Protein AF-A0AAU7VUY9-F1 (afdb_monomer)

Mean predicted aligned error: 5.84 Å

Sequence (183 aa):
MVTSSVAPDDPAAGRGISRRTQSDIYRAGISGTKPAVPVASAALESAARKALSAEAFAYIAGGAGAERTMAANRAAFGRWQVWPRPLRDVSERDLGVDFLGKRRPTPLLLAPLGVMEMAHGDADLAVARAAASVGVPYTLSNQASFPMEQVADAAPQGSRLFQLYWSASDDLNRSLLARAEAS

Nearest PDB structures (foldseek):
  7m2o-assembly1_A  TM=9.738E-01  e=3.368E-10  Homo sapiens
  7r4p-assembly1_A  TM=9.769E-01  e=5.261E-10  Homo sapiens
  5qie-assembly1_A  TM=9.777E-01  e=7.235E-10  Homo sapiens
  6w44-assembly1_A  TM=9.756E-01  e=7.711E-10  Homo sapiens
  3sgz-assembly1_A  TM=9.696E-01  e=4.894E-09  Rattus norvegicus

Radius of gyration: 19.57 Å; Cα contacts (8 Å, |Δi|>4): 174; chains: 1; bounding box: 47×40×54 Å

Organism: NCBI:txid3160749

Secondary structure (DSSP, 8-state):
-------TT-TTGGGHHHHHHHHHHHHHHHTTPPPSS-SSHHHHHHHHHHHS-HHHHHHHH--STT-HHHHHHHHHHTT------TT---SS----EEETTEEESSS--BPP-S-GGGT-TTHHHHHHHHHHHHTPPBEEETT-SS-HHHHHHH-TTS--EEEPPPPS-HHHHHHHHHHHHH-

InterPro domains:
  IPR000262 FMN-dependent dehydrogenase [PF01070] (48-182)
  IPR013785 Aldolase-type TIM barrel [G3DSA:3.20.20.70] (39-183)
  IPR037396 FMN hydroxy acid dehydrogenase domain [PS51349] (33-183)

Foldseek 3Di:
DPPDPDDPDDPCPQAADVSVVVVVQVVCVVVVDHDPADPDPVVNLVVLCVVADPVLNCVVVPDPDPCVVVVVVVVVCVVDDDDDDPPDDVSHDQQWDQDPNDIARHPAAADEDAPQCRRPVCGLLVVQLVCLVRRHAYEHEPRHPDDLVVSCVSRVSHDLHYDDDDDPDPVVVVVNVVSSVVD

Solvent-accessible surface area (backbone atoms only — not comparable to full-atom values): 11064 Å² total; per-residue (Å²): 133,86,75,80,86,70,62,97,78,51,86,41,68,82,40,37,70,70,49,35,54,50,51,52,52,53,58,39,40,74,76,70,45,73,75,92,63,59,89,47,69,71,55,34,52,54,50,45,58,72,74,37,53,72,65,39,36,47,66,72,74,53,64,73,84,88,32,57,66,63,53,47,60,60,56,55,56,74,78,57,79,88,80,84,68,83,97,60,93,64,86,64,64,84,54,55,37,80,54,94,93,39,85,29,70,43,86,58,67,46,75,58,58,51,58,36,48,56,81,36,86,60,28,54,39,51,52,32,35,54,26,36,78,70,52,36,41,37,30,43,28,70,50,41,69,55,59,66,59,58,36,33,67,57,18,77,85,32,57,72,44,70,44,81,70,88,58,96,44,64,68,58,46,50,51,52,50,55,49,51,71,74,73

pLDDT: mean 90.81, std 14.61, range [26.81, 98.44]

Structure (mmCIF, N/CA/C/O backbone):
data_AF-A0AAU7VUY9-F1
#
_entry.id   AF-A0AAU7VUY9-F1
#
loop_
_atom_site.group_PDB
_atom_site.id
_atom_site.type_symbol
_atom_site.label_atom_id
_atom_site.label_alt_id
_atom_site.label_comp_id
_atom_site.label_asym_id
_atom_site.label_entity_id
_atom_site.label_seq_id
_atom_site.pdbx_PDB_ins_code
_atom_site.Cartn_x
_atom_site.Cartn_y
_atom_site.Cartn_z
_atom_site.occupancy
_atom_site.B_iso_or_equiv
_atom_site.auth_seq_id
_atom_site.auth_comp_id
_atom_site.auth_asym_id
_atom_site.auth_atom_id
_atom_site.pdbx_PDB_model_num
ATOM 1 N N . MET A 1 1 ? 10.526 8.843 15.546 1.00 30.08 1 MET A N 1
ATOM 2 C CA . MET A 1 1 ? 10.113 7.713 16.407 1.00 30.08 1 MET A CA 1
ATOM 3 C C . MET A 1 1 ? 8.785 8.074 17.050 1.00 30.08 1 MET A C 1
ATOM 5 O O . MET A 1 1 ? 8.783 8.863 17.982 1.00 30.08 1 MET A O 1
ATOM 9 N N . VAL A 1 2 ? 7.660 7.577 16.530 1.00 26.81 2 VAL A N 1
ATOM 10 C CA . VAL A 1 2 ? 6.396 7.639 17.277 1.00 26.81 2 VAL A CA 1
ATOM 11 C C . VAL A 1 2 ? 6.453 6.480 18.259 1.00 26.81 2 VAL A C 1
ATOM 13 O O . VAL A 1 2 ? 6.327 5.322 17.870 1.00 26.81 2 VAL A O 1
ATOM 16 N N . THR A 1 3 ? 6.777 6.780 19.511 1.00 29.53 3 THR A N 1
ATOM 17 C CA . THR A 1 3 ? 6.690 5.812 20.597 1.00 29.53 3 THR A CA 1
ATOM 18 C C . THR A 1 3 ? 5.227 5.421 20.758 1.00 29.53 3 THR A C 1
ATOM 20 O O . THR A 1 3 ? 4.355 6.259 20.974 1.00 29.53 3 THR A O 1
ATOM 23 N N . SER A 1 4 ? 4.957 4.130 20.592 1.00 38.69 4 SER A N 1
ATOM 24 C CA . SER A 1 4 ? 3.678 3.519 20.933 1.00 38.69 4 SER A CA 1
ATOM 25 C C . SER A 1 4 ? 3.366 3.834 22.399 1.00 38.69 4 SER A C 1
ATOM 27 O O . SER A 1 4 ? 4.089 3.390 23.289 1.00 38.69 4 SER A O 1
ATOM 29 N N . SER A 1 5 ? 2.329 4.631 22.666 1.00 40.22 5 SER A N 1
ATOM 30 C CA . SER A 1 5 ? 1.901 5.012 24.020 1.00 40.22 5 SER A CA 1
ATOM 31 C C . SER A 1 5 ? 1.086 3.903 24.695 1.00 40.22 5 SER A C 1
ATOM 33 O O . SER A 1 5 ? 0.058 4.169 25.320 1.00 40.22 5 SER A O 1
ATOM 35 N N . VAL A 1 6 ? 1.477 2.643 24.507 1.00 45.50 6 VAL A N 1
ATOM 36 C CA . VAL A 1 6 ? 0.716 1.509 25.028 1.00 45.50 6 VAL A CA 1
ATOM 37 C C . VAL A 1 6 ? 1.023 1.362 26.511 1.00 45.50 6 VAL A C 1
ATOM 39 O O . VAL A 1 6 ? 2.146 1.050 26.904 1.00 45.50 6 VAL A O 1
ATOM 42 N N . ALA A 1 7 ? -0.002 1.588 27.333 1.00 42.88 7 ALA A N 1
ATOM 43 C CA . ALA A 1 7 ? -0.015 1.090 28.696 1.00 42.88 7 ALA A CA 1
ATOM 44 C C . ALA A 1 7 ? 0.130 -0.445 28.638 1.00 42.88 7 ALA A C 1
ATOM 46 O O . ALA A 1 7 ? -0.576 -1.069 27.842 1.00 42.88 7 ALA A O 1
ATOM 47 N N . PRO A 1 8 ? 1.018 -1.053 29.442 1.00 44.00 8 PRO A N 1
ATOM 48 C CA . PRO A 1 8 ? 1.358 -2.478 29.361 1.00 44.00 8 PRO A CA 1
ATOM 49 C C . PRO A 1 8 ? 0.161 -3.444 29.493 1.00 44.00 8 PRO A C 1
ATOM 51 O O . PRO A 1 8 ? 0.281 -4.591 29.078 1.00 44.00 8 PRO A O 1
ATOM 54 N N . ASP A 1 9 ? -1.003 -2.960 29.949 1.00 50.59 9 ASP A N 1
ATOM 55 C CA . ASP A 1 9 ? -2.215 -3.743 30.214 1.00 50.59 9 ASP A CA 1
ATOM 56 C C . ASP A 1 9 ? -3.461 -3.259 29.435 1.00 50.59 9 ASP A C 1
ATOM 58 O O . ASP A 1 9 ? -4.548 -3.149 30.004 1.00 50.59 9 ASP A O 1
ATOM 62 N N . ASP A 1 10 ? -3.363 -2.924 28.140 1.00 52.03 10 ASP A N 1
ATOM 63 C CA . ASP A 1 10 ? -4.573 -2.605 27.360 1.00 52.03 10 ASP A CA 1
ATOM 64 C C . ASP A 1 10 ? -5.435 -3.869 27.126 1.00 52.03 10 ASP A C 1
ATOM 66 O O . ASP A 1 10 ? -5.032 -4.741 26.353 1.00 52.03 10 ASP A O 1
ATOM 70 N N . PRO A 1 11 ? -6.664 -3.979 27.675 1.00 55.00 11 PRO A N 1
ATOM 71 C CA . PRO A 1 11 ? -7.550 -5.120 27.419 1.00 55.00 11 PRO A CA 1
ATOM 72 C C . PRO A 1 11 ? -7.983 -5.244 25.946 1.00 55.00 11 PRO A C 1
ATOM 74 O O . PRO A 1 11 ? -8.527 -6.275 25.538 1.00 55.00 11 PRO A O 1
ATOM 77 N N . ALA A 1 12 ? -7.753 -4.219 25.114 1.00 51.97 12 ALA A N 1
ATOM 78 C CA . ALA A 1 12 ? -7.918 -4.319 23.665 1.00 51.97 12 ALA A CA 1
ATOM 79 C C . ALA A 1 12 ? -6.749 -5.041 22.971 1.00 51.97 12 ALA A C 1
ATOM 81 O O . ALA A 1 12 ? -6.891 -5.404 21.798 1.00 51.97 12 ALA A O 1
ATOM 82 N N . ALA A 1 13 ? -5.632 -5.292 23.666 1.00 49.38 13 ALA A N 1
ATOM 83 C CA . ALA A 1 13 ? -4.425 -5.861 23.083 1.00 49.38 13 ALA A CA 1
ATOM 84 C C . ALA A 1 13 ? -4.670 -7.226 22.427 1.00 49.38 13 ALA A C 1
ATOM 86 O O . ALA A 1 13 ? -4.218 -7.453 21.305 1.00 49.38 13 ALA A O 1
ATOM 87 N N . GLY A 1 14 ? -5.483 -8.080 23.054 1.00 55.06 14 GLY A N 1
ATOM 88 C CA . GLY A 1 14 ? -5.874 -9.389 22.516 1.00 55.06 14 GLY A CA 1
ATOM 89 C C . GLY A 1 14 ? -6.936 -9.352 21.405 1.00 55.06 14 GLY A C 1
ATOM 90 O O . GLY A 1 14 ? -7.168 -10.358 20.749 1.00 55.06 14 GLY A O 1
ATOM 91 N N . ARG A 1 15 ? -7.577 -8.204 21.131 1.00 64.06 15 ARG A N 1
ATOM 92 C CA . ARG A 1 15 ? -8.774 -8.112 20.257 1.00 64.06 15 ARG A CA 1
ATOM 93 C C . ARG A 1 15 ? -8.474 -7.754 18.794 1.00 64.06 15 ARG A C 1
ATOM 95 O O . ARG A 1 15 ? -9.356 -7.269 18.071 1.00 64.06 15 ARG A O 1
ATOM 102 N N . GLY A 1 16 ? -7.230 -7.968 18.370 1.00 69.75 16 GLY A N 1
ATOM 103 C CA . GLY A 1 16 ? -6.739 -7.684 17.020 1.00 69.75 16 GLY A CA 1
ATOM 104 C C . GLY A 1 16 ? -6.451 -6.200 16.748 1.00 69.75 16 GLY A C 1
ATOM 105 O O . GLY A 1 16 ? -6.895 -5.304 17.470 1.00 69.75 16 GLY A O 1
ATOM 106 N N . ILE A 1 17 ? -5.700 -5.940 15.672 1.00 76.56 17 ILE A N 1
ATOM 107 C CA . ILE A 1 17 ? -5.173 -4.605 15.335 1.00 76.56 17 ILE A CA 1
ATOM 108 C C . ILE A 1 17 ? -6.269 -3.538 15.223 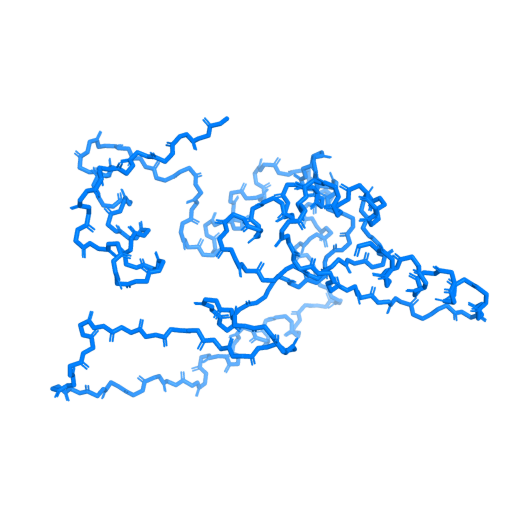1.00 76.56 17 ILE A C 1
ATOM 110 O O . ILE A 1 17 ? -6.122 -2.457 15.780 1.00 76.56 17 ILE A O 1
ATOM 114 N N . SER A 1 18 ? -7.415 -3.862 14.618 1.00 80.88 18 SER A N 1
ATOM 115 C CA . SER A 1 18 ? -8.499 -2.899 14.394 1.00 80.88 18 SER A CA 1
ATOM 116 C C . SER A 1 18 ? -9.088 -2.343 15.691 1.00 80.88 18 SER A C 1
ATOM 118 O O . SER A 1 18 ? -9.359 -1.146 15.779 1.00 80.88 18 SER A O 1
ATOM 120 N N . ARG A 1 19 ? -9.291 -3.192 16.712 1.00 83.06 19 ARG A N 1
ATOM 121 C CA . ARG A 1 19 ? -9.888 -2.740 17.976 1.00 83.06 19 ARG A CA 1
ATOM 122 C C . ARG A 1 19 ? -8.891 -1.936 18.803 1.00 83.06 19 ARG A C 1
ATOM 124 O O . ARG A 1 19 ? -9.309 -0.948 19.396 1.00 83.06 19 ARG A O 1
ATOM 131 N N . ARG A 1 20 ? -7.609 -2.320 18.797 1.00 82.94 20 ARG A N 1
ATOM 132 C CA . ARG A 1 20 ? -6.528 -1.525 19.403 1.00 82.94 20 ARG A CA 1
ATOM 133 C C . ARG A 1 20 ? -6.466 -0.128 18.789 1.00 82.94 20 ARG A C 1
ATOM 135 O O . ARG A 1 20 ? -6.694 0.845 19.493 1.00 82.94 20 ARG A O 1
ATOM 142 N N . THR A 1 21 ? -6.316 -0.037 17.464 1.00 86.75 21 THR A N 1
ATOM 143 C CA . THR A 1 21 ? -6.229 1.249 16.752 1.00 86.75 21 THR A CA 1
ATOM 144 C C . THR A 1 21 ? -7.444 2.139 17.012 1.00 86.75 21 THR A C 1
ATOM 146 O O . THR A 1 21 ? -7.298 3.339 17.227 1.00 86.75 21 THR A O 1
ATOM 149 N N . GLN A 1 22 ? -8.651 1.567 17.034 1.00 88.94 22 GLN A N 1
ATOM 150 C CA . GLN A 1 22 ? -9.858 2.322 17.369 1.00 88.94 22 GLN A CA 1
ATOM 151 C C . GLN A 1 22 ? -9.829 2.857 18.811 1.00 88.94 22 GLN A C 1
ATOM 153 O O . GLN A 1 22 ? -10.163 4.0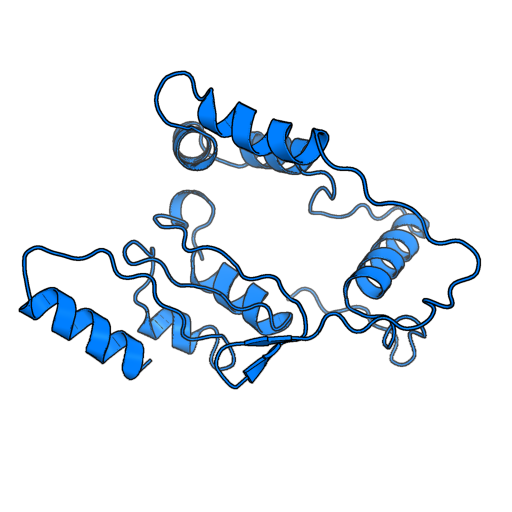22 19.030 1.00 88.94 22 GLN A O 1
ATOM 158 N N . SER A 1 23 ? -9.443 2.026 19.786 1.00 89.50 23 SER A N 1
ATOM 159 C CA . SER A 1 23 ? -9.305 2.448 21.184 1.00 89.50 23 SER A CA 1
ATOM 160 C C . SER A 1 23 ? -8.280 3.572 21.334 1.00 89.50 23 SER A C 1
ATOM 162 O O . SER A 1 23 ? -8.561 4.546 22.030 1.00 89.50 23 SER A O 1
ATOM 164 N N . ASP A 1 24 ? -7.139 3.477 20.651 1.00 88.31 24 ASP A N 1
ATOM 165 C CA . ASP A 1 24 ? -6.078 4.491 20.692 1.00 88.31 24 ASP A CA 1
ATOM 166 C C . ASP A 1 24 ? -6.564 5.836 20.143 1.00 88.31 24 ASP A C 1
ATOM 168 O O . ASP A 1 24 ? -6.396 6.871 20.789 1.00 88.31 24 ASP A O 1
ATOM 172 N N . ILE A 1 25 ? -7.256 5.816 18.996 1.00 90.81 25 ILE A N 1
ATOM 173 C CA . ILE A 1 25 ? -7.856 7.015 18.394 1.00 90.81 25 ILE A CA 1
ATOM 174 C C . ILE A 1 25 ? -8.864 7.663 19.350 1.00 90.81 25 ILE A C 1
ATOM 176 O O . ILE A 1 25 ? -8.833 8.880 19.535 1.00 90.81 25 ILE A O 1
ATOM 180 N N . TYR A 1 26 ? -9.752 6.882 19.973 1.00 91.12 26 TYR A N 1
ATOM 181 C CA . TYR A 1 26 ? -10.754 7.443 20.883 1.00 91.12 26 TYR A CA 1
ATOM 182 C C . TYR A 1 26 ? -10.144 7.989 22.171 1.00 91.12 26 TYR A C 1
ATOM 184 O O . TYR A 1 26 ? -10.528 9.078 22.593 1.00 91.12 26 TYR A O 1
ATOM 192 N N . ARG A 1 27 ? -9.179 7.283 22.773 1.00 91.94 27 ARG A N 1
ATOM 193 C CA . ARG A 1 27 ? -8.479 7.760 23.977 1.00 91.94 27 ARG A CA 1
ATOM 194 C C . ARG A 1 27 ? -7.756 9.079 23.707 1.00 91.94 27 ARG A C 1
ATOM 196 O O . ARG A 1 27 ? -7.930 10.022 24.471 1.00 91.94 27 ARG A O 1
ATOM 203 N N . ALA A 1 28 ? -7.027 9.173 22.595 1.00 90.69 28 ALA A N 1
ATOM 204 C CA . ALA A 1 28 ? -6.372 10.413 22.177 1.00 90.69 28 ALA A CA 1
ATOM 205 C C . ALA A 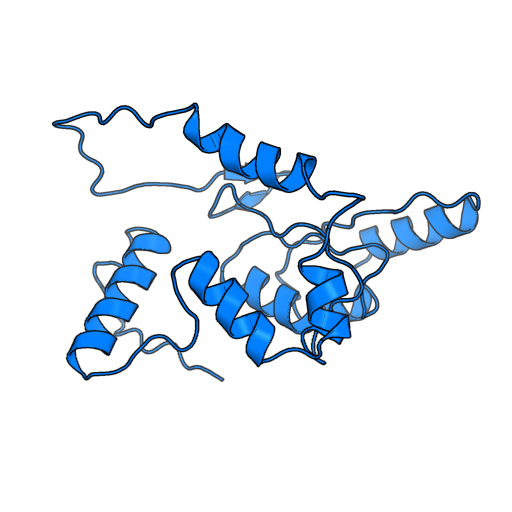1 28 ? -7.388 11.536 21.877 1.00 90.69 28 ALA A C 1
ATOM 207 O O . ALA A 1 28 ? -7.156 12.706 22.181 1.00 90.69 28 ALA A O 1
ATOM 208 N N . GLY A 1 29 ? -8.556 11.183 21.337 1.00 92.31 29 GLY A N 1
ATOM 209 C CA . GLY A 1 29 ? -9.644 12.126 21.087 1.00 92.31 29 GLY A CA 1
ATOM 210 C C . GLY A 1 29 ? -10.217 12.763 22.357 1.00 92.31 29 GLY A C 1
ATOM 211 O O . GLY A 1 29 ? -10.598 13.932 22.317 1.00 92.31 29 GLY A O 1
ATOM 212 N N . ILE A 1 30 ? -10.228 12.048 23.491 1.00 92.81 30 ILE A N 1
ATOM 213 C CA . ILE A 1 30 ? -10.668 12.594 24.791 1.00 92.81 30 ILE A CA 1
ATOM 214 C C . ILE A 1 30 ? -9.763 13.755 25.226 1.00 92.81 30 ILE A C 1
ATOM 216 O O . ILE A 1 30 ? -10.257 14.748 25.753 1.00 92.81 30 ILE A O 1
ATOM 220 N N . SER A 1 31 ? -8.459 13.677 24.945 1.00 92.69 31 SER A N 1
ATOM 221 C CA . SER A 1 31 ? -7.505 14.769 25.185 1.00 92.69 31 SER A CA 1
ATOM 222 C C . SER A 1 31 ? -7.461 15.812 24.057 1.00 92.69 31 SER A C 1
ATOM 224 O O . SER A 1 31 ? -6.550 16.635 24.013 1.00 92.69 31 SER A O 1
ATOM 226 N N . GLY A 1 32 ? -8.417 15.785 23.121 1.00 92.56 32 GLY A N 1
ATOM 227 C CA . GLY A 1 32 ? -8.500 16.723 21.997 1.00 92.56 32 GLY A CA 1
ATOM 228 C C . GLY A 1 32 ? -7.515 16.446 20.855 1.00 92.56 32 GLY A C 1
ATOM 229 O O . GLY A 1 32 ? -7.451 17.216 19.893 1.00 92.56 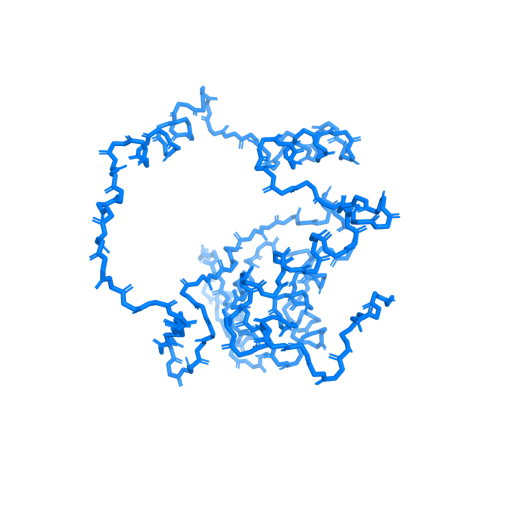32 GLY A O 1
ATOM 230 N N . THR A 1 33 ? -6.757 15.351 20.919 1.00 93.50 33 THR A N 1
ATOM 231 C CA . THR A 1 33 ? -5.790 14.980 19.885 1.00 93.50 33 THR A CA 1
ATOM 232 C C . THR A 1 33 ? -6.508 14.331 18.705 1.00 93.50 33 THR A C 1
ATOM 234 O O . THR A 1 33 ? -7.203 13.326 18.848 1.00 93.50 33 THR A O 1
ATOM 237 N N . LYS A 1 34 ? -6.330 14.896 17.508 1.00 89.69 34 LYS A N 1
ATOM 238 C CA . LYS A 1 34 ? -6.863 14.328 16.263 1.00 89.69 34 LYS A CA 1
ATOM 239 C C . LYS A 1 34 ? -5.827 13.409 15.605 1.00 89.69 34 LYS A C 1
ATOM 241 O O . LYS A 1 34 ? -4.638 13.722 15.668 1.00 89.69 34 LYS A O 1
ATOM 246 N N . PRO A 1 35 ? -6.246 12.319 14.935 1.00 90.25 35 PRO A N 1
ATOM 247 C CA . PRO A 1 35 ? -5.334 11.505 14.139 1.00 90.25 35 PRO A CA 1
ATOM 248 C C . PRO A 1 35 ? -4.638 12.349 13.069 1.00 90.25 35 PRO A C 1
ATOM 250 O O . PRO A 1 35 ? -5.295 13.106 12.355 1.00 90.25 35 PRO A O 1
ATOM 253 N N . ALA A 1 36 ? -3.320 12.191 12.937 1.00 88.94 36 ALA A N 1
ATOM 254 C CA . ALA A 1 36 ? -2.543 12.877 11.904 1.00 88.94 36 ALA A CA 1
ATOM 255 C C . ALA A 1 36 ? -2.949 12.437 10.484 1.00 88.94 36 ALA A C 1
ATOM 257 O O . ALA A 1 36 ? -2.925 13.236 9.552 1.00 88.94 36 ALA A O 1
ATOM 258 N N . VAL A 1 37 ? -3.354 11.172 10.331 1.00 90.88 37 VAL A N 1
ATOM 259 C CA . VAL A 1 37 ? -3.819 10.592 9.067 1.00 90.88 37 VAL A CA 1
ATOM 260 C C . VAL A 1 37 ? -5.349 10.489 9.088 1.00 90.88 37 VAL A C 1
ATOM 262 O O . VAL A 1 37 ? -5.898 9.900 10.025 1.00 90.88 37 VAL A O 1
ATOM 265 N N . PRO A 1 38 ? -6.065 11.023 8.079 1.00 93.44 38 PRO A N 1
ATOM 266 C CA . PRO A 1 38 ? -7.511 10.861 7.983 1.00 93.44 38 PRO A CA 1
ATOM 267 C C . PRO A 1 38 ? -7.921 9.386 7.887 1.00 93.44 38 PRO A C 1
ATOM 269 O O . PRO A 1 38 ? -7.368 8.627 7.098 1.00 93.44 38 PRO A O 1
ATOM 272 N N . VAL A 1 39 ? -8.942 8.989 8.651 1.00 91.19 39 VAL A N 1
ATOM 273 C CA . VAL A 1 39 ? -9.437 7.596 8.684 1.00 91.19 39 VAL A CA 1
ATOM 274 C C . VAL A 1 39 ? -10.389 7.250 7.532 1.00 91.19 39 VAL A C 1
ATOM 276 O O . VAL A 1 39 ? -10.635 6.078 7.264 1.00 91.19 39 VAL A O 1
ATOM 279 N N . ALA A 1 40 ? -10.944 8.260 6.856 1.00 93.56 40 ALA A N 1
ATOM 280 C CA . ALA A 1 40 ? -11.821 8.084 5.702 1.00 93.56 40 ALA A CA 1
ATOM 281 C C . ALA A 1 40 ? -11.019 8.206 4.401 1.00 93.56 40 ALA A C 1
ATOM 283 O O . ALA A 1 40 ? -10.279 9.173 4.225 1.00 93.56 40 ALA A O 1
ATOM 284 N N . SER A 1 41 ? -11.218 7.278 3.462 1.00 93.62 41 SER A N 1
ATOM 285 C CA . SER A 1 41 ? -10.459 7.219 2.201 1.00 93.62 41 SER A CA 1
ATOM 286 C C . SER A 1 41 ? -10.536 8.514 1.385 1.00 93.62 41 SER A C 1
ATOM 288 O O . SER A 1 41 ? -9.507 9.029 0.963 1.00 93.62 41 SER A O 1
ATOM 290 N N . ALA A 1 42 ? -11.728 9.099 1.232 1.00 95.62 42 ALA A N 1
ATOM 291 C CA . ALA A 1 42 ? -11.905 10.364 0.513 1.00 95.62 42 ALA A CA 1
ATOM 292 C C . ALA A 1 42 ? -11.190 11.545 1.200 1.00 95.62 42 ALA A C 1
ATOM 294 O O . ALA A 1 42 ? -10.653 12.434 0.541 1.00 95.62 42 ALA A O 1
ATOM 295 N N . ALA A 1 43 ? -11.149 11.550 2.537 1.00 96.75 43 ALA A N 1
ATOM 296 C CA . ALA A 1 43 ? -10.426 12.569 3.291 1.00 96.75 43 ALA A CA 1
ATOM 297 C C . ALA A 1 43 ? -8.905 12.378 3.181 1.00 96.75 43 ALA A C 1
ATOM 299 O O . ALA A 1 43 ? -8.178 13.366 3.101 1.00 96.75 43 ALA A O 1
ATOM 300 N N . LEU A 1 44 ? -8.434 11.128 3.131 1.00 96.75 44 LEU A N 1
ATOM 301 C CA . LEU A 1 44 ? -7.031 10.799 2.896 1.00 96.75 44 LEU A CA 1
ATOM 302 C C . LEU A 1 44 ? -6.582 11.249 1.501 1.00 96.75 44 LEU A C 1
ATOM 304 O O . LEU A 1 44 ? -5.551 11.902 1.383 1.00 96.75 44 LEU A O 1
ATOM 308 N N . GLU A 1 45 ? -7.380 10.989 0.465 1.00 97.06 45 GLU A N 1
ATOM 309 C CA . GLU A 1 45 ? -7.105 11.459 -0.898 1.00 97.06 45 GLU A CA 1
ATOM 310 C C . GLU A 1 45 ? -7.075 12.995 -0.974 1.00 97.06 45 GLU A C 1
ATOM 312 O O . GLU A 1 45 ? -6.166 13.578 -1.564 1.00 97.06 45 GLU A O 1
ATOM 317 N N . SER A 1 46 ? -8.024 13.672 -0.316 1.00 97.19 46 SER A N 1
ATOM 318 C CA . SER A 1 46 ? -8.044 15.139 -0.233 1.00 97.19 46 SER A CA 1
ATOM 319 C C . SER A 1 46 ? -6.815 15.702 0.489 1.00 97.19 46 SER A C 1
ATOM 321 O O . SER A 1 46 ? -6.266 16.721 0.068 1.00 97.19 46 SER A O 1
ATOM 323 N N . ALA A 1 47 ? -6.366 15.047 1.562 1.00 96.75 47 ALA A N 1
ATOM 324 C CA . ALA A 1 47 ? -5.147 15.425 2.268 1.00 96.75 47 ALA A CA 1
ATOM 325 C C . ALA A 1 47 ? -3.901 15.198 1.397 1.00 96.75 47 ALA A C 1
ATOM 327 O O . ALA A 1 47 ? -3.063 16.092 1.305 1.00 96.75 47 ALA A O 1
ATOM 328 N N . ALA A 1 48 ? -3.819 14.065 0.693 1.00 96.88 48 ALA A N 1
ATOM 329 C CA . ALA A 1 48 ? -2.731 13.772 -0.237 1.00 96.88 48 ALA A CA 1
ATOM 330 C C . ALA A 1 48 ? -2.664 14.800 -1.377 1.00 96.88 48 ALA A C 1
ATOM 332 O O . ALA A 1 48 ? -1.590 15.317 -1.665 1.00 96.88 48 ALA A O 1
ATOM 333 N N . ARG A 1 49 ? -3.808 15.201 -1.953 1.00 97.62 49 ARG A N 1
ATOM 334 C CA . ARG A 1 49 ? -3.872 16.259 -2.980 1.00 97.62 49 ARG A CA 1
ATOM 335 C C . ARG A 1 49 ? -3.281 17.591 -2.517 1.00 97.62 49 ARG A C 1
ATOM 337 O O . ARG A 1 49 ? -2.766 18.339 -3.336 1.00 97.62 49 ARG A O 1
ATOM 344 N N . LYS A 1 50 ? -3.385 17.904 -1.223 1.00 96.94 50 LYS A N 1
ATOM 345 C CA . LYS A 1 50 ? -2.824 19.131 -0.636 1.00 96.94 50 LYS A CA 1
ATOM 346 C C . LYS A 1 50 ? -1.337 19.005 -0.309 1.00 96.94 50 LYS A C 1
ATOM 348 O O . LYS A 1 50 ? -0.657 20.022 -0.255 1.00 96.94 50 LYS A O 1
ATOM 353 N N . ALA A 1 51 ? -0.867 17.792 -0.028 1.00 96.25 51 ALA A N 1
ATOM 354 C CA . ALA A 1 51 ? 0.504 17.527 0.401 1.00 96.25 51 ALA A CA 1
ATOM 355 C C . ALA A 1 51 ? 1.463 17.252 -0.768 1.00 96.25 51 ALA A C 1
ATOM 357 O O . ALA A 1 51 ? 2.654 17.524 -0.654 1.00 96.25 51 ALA A O 1
ATOM 358 N N . LEU A 1 52 ? 0.955 16.703 -1.870 1.00 97.75 52 LEU A N 1
ATOM 359 C CA . LEU A 1 52 ? 1.740 16.309 -3.037 1.00 97.75 52 LEU A CA 1
ATOM 360 C C . LEU A 1 52 ? 1.841 17.432 -4.072 1.00 97.75 52 LEU A C 1
ATOM 362 O O . LEU A 1 52 ? 0.990 18.322 -4.137 1.00 97.75 52 LEU A O 1
ATOM 366 N N . SER A 1 53 ? 2.854 17.349 -4.939 1.00 98.19 53 SER A N 1
ATOM 367 C CA . SER A 1 53 ? 2.864 18.151 -6.164 1.00 98.19 53 SER A CA 1
ATOM 368 C C . SER A 1 53 ? 1.684 17.758 -7.061 1.00 98.19 53 SER A C 1
ATOM 370 O O . SER A 1 53 ? 1.170 16.638 -6.992 1.00 98.19 53 SER A O 1
ATOM 372 N N . ALA A 1 54 ? 1.255 18.674 -7.934 1.00 98.06 54 ALA A N 1
ATOM 373 C CA . ALA A 1 54 ? 0.169 18.395 -8.872 1.00 98.06 54 ALA A CA 1
ATOM 374 C C . ALA A 1 54 ? 0.483 17.188 -9.775 1.00 98.06 54 ALA A C 1
ATOM 376 O O . ALA A 1 54 ? -0.400 16.376 -10.037 1.00 98.06 54 ALA A O 1
ATOM 377 N N . GLU A 1 55 ? 1.741 17.051 -10.199 1.00 97.75 55 GLU A N 1
ATOM 378 C CA . GLU A 1 55 ? 2.226 15.937 -11.015 1.00 97.75 55 GLU A CA 1
ATOM 379 C C . GLU A 1 55 ? 2.199 14.608 -10.250 1.00 97.75 55 GLU A C 1
ATOM 381 O O . GLU A 1 55 ? 1.613 13.641 -10.732 1.00 97.75 55 GLU A O 1
ATOM 386 N N . ALA A 1 56 ? 2.750 14.571 -9.032 1.00 97.94 56 ALA A N 1
ATOM 387 C CA . ALA A 1 56 ? 2.734 13.376 -8.190 1.00 97.94 56 ALA A CA 1
ATOM 388 C C . ALA A 1 56 ? 1.307 12.925 -7.873 1.00 97.94 56 ALA A C 1
ATOM 390 O O . ALA A 1 56 ? 0.981 11.742 -7.980 1.00 97.94 56 ALA A O 1
ATOM 391 N N . PHE A 1 57 ? 0.427 13.870 -7.536 1.00 98.25 57 PHE A N 1
ATOM 392 C CA . PHE A 1 57 ? -0.972 13.550 -7.299 1.00 98.25 57 PHE A CA 1
ATOM 393 C C . PHE A 1 57 ? -1.652 13.011 -8.565 1.00 98.25 57 PHE A C 1
ATOM 395 O O . PHE A 1 57 ? -2.373 12.020 -8.481 1.00 98.25 57 PHE A O 1
ATOM 402 N N . ALA A 1 58 ? -1.423 13.626 -9.729 1.00 97.06 58 ALA A N 1
ATOM 403 C CA . ALA A 1 58 ? -2.002 13.168 -10.991 1.00 97.06 58 ALA A CA 1
ATOM 404 C C . ALA A 1 58 ? -1.520 11.759 -11.373 1.00 97.06 58 ALA A C 1
ATOM 406 O O . ALA A 1 58 ? -2.335 10.946 -11.803 1.00 97.06 58 ALA A O 1
ATOM 407 N N . TYR A 1 59 ? -0.237 11.454 -11.162 1.00 96.75 59 TYR A N 1
ATOM 408 C CA . TYR A 1 59 ? 0.329 10.128 -11.414 1.00 96.75 59 TYR A CA 1
ATOM 409 C C . TYR A 1 59 ? -0.296 9.048 -10.517 1.00 96.75 59 TYR A C 1
ATOM 411 O O . TYR A 1 59 ? -0.657 7.977 -10.996 1.00 96.75 59 TYR A O 1
ATOM 419 N N . ILE A 1 60 ? -0.458 9.337 -9.221 1.00 96.56 60 ILE A N 1
ATOM 420 C CA . ILE A 1 60 ? -0.940 8.359 -8.230 1.00 96.56 60 ILE A CA 1
ATOM 421 C C . ILE A 1 60 ? -2.464 8.185 -8.280 1.00 96.56 60 ILE A C 1
ATOM 423 O O . ILE A 1 60 ? -2.968 7.069 -8.155 1.00 96.56 60 ILE A O 1
ATOM 427 N N . ALA A 1 61 ? -3.213 9.284 -8.394 1.00 96.38 61 ALA A N 1
ATOM 428 C CA . ALA A 1 61 ? -4.674 9.259 -8.325 1.00 96.38 61 ALA A CA 1
ATOM 429 C C . ALA A 1 61 ? -5.338 8.991 -9.683 1.00 96.38 61 ALA A C 1
ATOM 431 O O . ALA A 1 61 ? -6.485 8.537 -9.709 1.00 96.38 61 ALA A O 1
ATOM 432 N N . GLY A 1 62 ? -4.645 9.298 -10.783 1.00 96.25 62 GLY A N 1
ATOM 433 C CA . GLY A 1 62 ? -5.176 9.206 -12.137 1.00 96.25 62 GLY A CA 1
ATOM 434 C C . GLY A 1 62 ? -5.303 7.777 -12.661 1.00 96.25 62 GLY A C 1
ATOM 435 O O . GLY A 1 62 ? -4.633 6.846 -12.207 1.00 96.25 62 GLY A O 1
ATOM 436 N N . GLY A 1 63 ? -6.174 7.608 -13.653 1.00 97.19 63 GLY A N 1
ATOM 437 C CA . GLY A 1 63 ? -6.390 6.343 -14.351 1.00 97.19 63 GLY A CA 1
ATOM 438 C C . GLY A 1 63 ? -6.335 6.442 -15.866 1.00 97.19 63 GLY A C 1
ATOM 439 O O . GLY A 1 63 ? -6.121 7.494 -16.458 1.00 97.19 63 GLY A O 1
ATOM 440 N N . ALA A 1 64 ? -6.575 5.308 -16.522 1.00 97.62 64 ALA A N 1
ATOM 441 C CA . ALA A 1 64 ? -6.615 5.252 -17.975 1.00 97.62 64 ALA A CA 1
ATOM 442 C C . ALA A 1 64 ? -7.880 5.921 -18.547 1.00 97.62 64 ALA A C 1
ATOM 444 O O . ALA A 1 64 ? -9.011 5.612 -18.149 1.00 97.62 64 ALA A O 1
ATOM 445 N N . GLY A 1 65 ? -7.685 6.769 -19.560 1.00 97.25 65 GLY A N 1
ATOM 446 C CA . GLY A 1 65 ? -8.759 7.381 -20.341 1.00 97.25 65 GLY A CA 1
ATOM 447 C C . GLY A 1 65 ? -9.728 8.191 -19.479 1.00 97.25 65 GLY A C 1
ATOM 448 O O . GLY A 1 65 ? -9.322 9.002 -18.662 1.00 97.25 65 GLY A O 1
ATOM 449 N N . ALA A 1 66 ? -11.029 7.956 -19.649 1.00 97.50 66 ALA A N 1
ATOM 450 C CA . ALA A 1 66 ? -12.073 8.633 -18.874 1.00 97.50 66 ALA A CA 1
ATOM 451 C C . ALA A 1 66 ? -12.279 8.048 -17.457 1.00 97.50 66 ALA A C 1
ATOM 453 O O . ALA A 1 66 ? -13.330 8.275 -16.861 1.00 97.50 66 ALA A O 1
ATOM 454 N N . GLU A 1 67 ? -11.356 7.209 -16.966 1.00 98.19 67 GLU A N 1
ATOM 455 C CA . GLU A 1 67 ? -11.329 6.635 -15.604 1.00 98.19 67 GLU A CA 1
ATOM 456 C C . GLU A 1 67 ? -12.571 5.817 -15.197 1.00 98.19 67 GLU A C 1
ATOM 458 O O . GLU A 1 67 ? -12.748 5.426 -14.038 1.00 98.19 67 GLU A O 1
ATOM 463 N N . ARG A 1 68 ? -13.426 5.472 -16.169 1.00 98.31 68 ARG A N 1
ATOM 464 C CA . ARG A 1 68 ? -14.684 4.741 -15.945 1.00 98.31 68 ARG A CA 1
ATOM 465 C C . ARG A 1 68 ? -14.460 3.399 -15.257 1.00 98.31 68 ARG A C 1
ATOM 467 O O . ARG A 1 68 ? -15.258 3.014 -14.409 1.00 98.31 68 ARG A O 1
ATOM 474 N N . THR A 1 69 ? -13.362 2.712 -15.569 1.00 98.44 69 THR A N 1
ATOM 475 C CA . THR A 1 69 ? -13.011 1.435 -14.932 1.00 98.44 69 THR A CA 1
ATOM 476 C C . THR A 1 69 ? -12.690 1.610 -13.449 1.00 98.44 69 THR A C 1
ATOM 478 O O . THR A 1 69 ? -13.137 0.813 -12.630 1.00 98.44 69 THR A O 1
ATOM 481 N N . MET A 1 70 ? -11.991 2.680 -13.058 1.00 97.75 70 MET A N 1
ATOM 482 C CA . MET A 1 70 ? -11.714 2.950 -11.642 1.00 97.75 70 MET A CA 1
ATOM 483 C C . MET A 1 70 ? -12.996 3.265 -10.868 1.00 97.75 70 MET A C 1
ATOM 485 O O . MET A 1 70 ? -13.171 2.801 -9.738 1.00 97.75 70 MET A O 1
ATOM 489 N N . ALA A 1 71 ? -13.910 4.033 -11.470 1.00 97.44 71 ALA A N 1
ATOM 490 C CA . ALA A 1 71 ? -15.231 4.277 -10.895 1.00 97.44 71 ALA A CA 1
ATOM 491 C C . ALA A 1 71 ? -16.035 2.969 -10.766 1.00 97.44 71 ALA A C 1
ATOM 493 O O . ALA A 1 71 ? -16.603 2.695 -9.707 1.00 97.44 71 ALA A O 1
ATOM 494 N N . ALA A 1 72 ? -16.012 2.120 -11.799 1.00 98.44 72 ALA A N 1
ATOM 495 C CA . ALA A 1 72 ? -16.682 0.822 -11.803 1.00 98.44 72 ALA A CA 1
ATOM 496 C C . ALA A 1 72 ? -16.127 -0.137 -10.734 1.00 98.44 72 ALA A C 1
ATOM 498 O O . ALA A 1 72 ? -16.915 -0.804 -10.063 1.00 98.44 72 ALA A O 1
ATOM 499 N N . ASN A 1 73 ? -14.805 -0.165 -10.518 1.00 97.94 73 ASN A N 1
ATOM 500 C CA . ASN A 1 73 ? -14.167 -0.975 -9.474 1.00 97.94 73 ASN A CA 1
ATOM 501 C C . ASN A 1 73 ? -14.702 -0.623 -8.078 1.00 97.94 73 ASN A C 1
ATOM 503 O O . ASN A 1 73 ? -15.021 -1.515 -7.295 1.00 97.94 73 ASN A O 1
ATOM 507 N N . ARG A 1 74 ? -14.858 0.673 -7.773 1.00 96.12 74 ARG A N 1
ATOM 508 C CA . ARG A 1 74 ? -15.418 1.127 -6.487 1.00 96.12 74 ARG A CA 1
ATOM 509 C C . ARG A 1 74 ? -16.913 0.823 -6.386 1.00 96.12 74 ARG A C 1
ATOM 511 O O . ARG A 1 74 ? -17.359 0.255 -5.391 1.00 96.12 74 ARG A O 1
ATOM 518 N N . ALA A 1 75 ? -17.676 1.142 -7.433 1.00 97.88 75 ALA A N 1
ATOM 519 C CA . ALA A 1 75 ? -19.116 0.890 -7.482 1.00 97.88 75 ALA A CA 1
ATOM 520 C C . ALA A 1 75 ? -19.460 -0.605 -7.356 1.00 97.88 75 ALA A C 1
ATOM 522 O O . ALA A 1 75 ? -20.527 -0.958 -6.855 1.00 97.88 75 ALA A O 1
ATOM 523 N N . ALA A 1 76 ? -18.550 -1.495 -7.765 1.00 98.44 76 ALA A N 1
ATOM 524 C CA . ALA A 1 76 ? -18.749 -2.933 -7.682 1.00 98.44 76 ALA A CA 1
ATOM 525 C C . ALA A 1 76 ? -18.961 -3.460 -6.262 1.00 98.44 76 ALA A C 1
ATOM 527 O O . ALA A 1 76 ? -19.77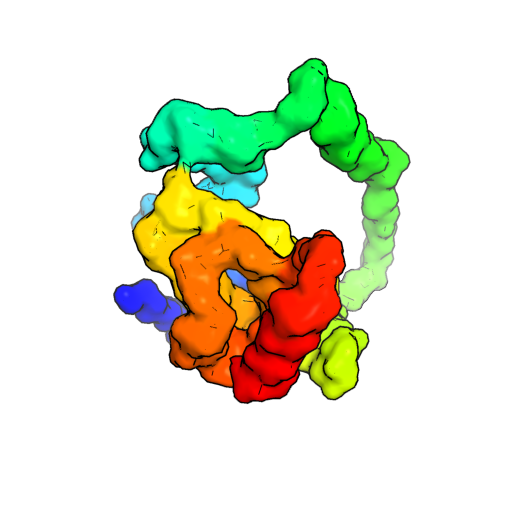9 -4.363 -6.080 1.00 98.44 76 ALA A O 1
ATOM 528 N N . PHE A 1 77 ? -18.296 -2.877 -5.263 1.00 97.38 77 PHE A N 1
ATOM 529 C CA . P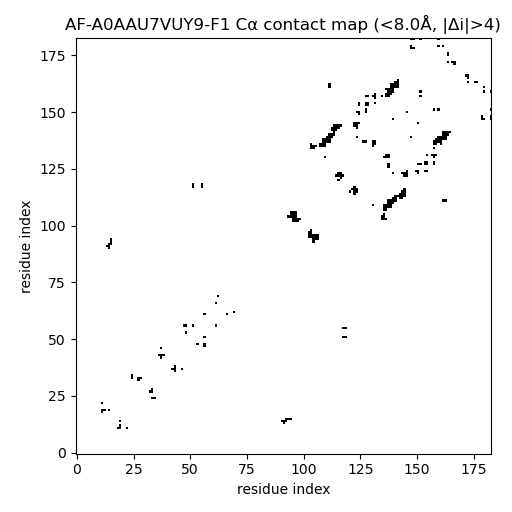HE A 1 77 ? -18.488 -3.267 -3.865 1.00 97.38 77 PHE A CA 1
ATOM 530 C C . PHE A 1 77 ? -19.880 -2.899 -3.344 1.00 97.38 77 PHE A C 1
ATOM 532 O O . PHE A 1 77 ? -20.441 -3.645 -2.550 1.00 97.38 77 PHE A O 1
ATOM 539 N N . GLY A 1 78 ? -20.481 -1.813 -3.845 1.00 96.69 78 GLY A N 1
ATOM 540 C CA . GLY A 1 78 ? -21.829 -1.379 -3.457 1.00 96.69 78 GLY A CA 1
ATOM 541 C C . GLY A 1 78 ? -22.953 -2.321 -3.903 1.00 96.69 78 GLY A C 1
ATOM 542 O O . GLY A 1 78 ? -24.076 -2.197 -3.426 1.00 96.69 78 GLY A O 1
ATOM 543 N N . ARG A 1 79 ? -22.661 -3.281 -4.793 1.00 97.56 79 ARG A N 1
ATOM 544 C CA . ARG A 1 79 ? -23.610 -4.336 -5.190 1.00 97.56 79 ARG A CA 1
ATOM 545 C C . ARG A 1 79 ? -23.728 -5.459 -4.160 1.00 97.56 79 ARG A C 1
ATOM 547 O O . ARG A 1 79 ? -24.615 -6.296 -4.284 1.00 97.56 79 ARG A O 1
ATOM 554 N N . TRP A 1 80 ? -22.828 -5.495 -3.181 1.00 98.06 80 TRP A N 1
ATOM 555 C CA . TRP A 1 80 ? -22.778 -6.521 -2.151 1.00 98.06 80 TRP A CA 1
ATOM 556 C C . TRP A 1 80 ? -23.075 -5.920 -0.784 1.00 98.06 80 TRP A C 1
ATOM 558 O O . TRP A 1 80 ? -22.746 -4.771 -0.497 1.00 98.06 80 TRP A O 1
ATOM 568 N N . GLN A 1 81 ? -23.690 -6.724 0.077 1.00 97.44 81 GLN A N 1
ATOM 569 C CA . GLN A 1 81 ? -24.010 -6.347 1.446 1.00 97.44 81 GLN A CA 1
ATOM 570 C C . GLN A 1 81 ? -23.509 -7.430 2.397 1.00 97.44 81 GLN A C 1
ATOM 572 O O . GLN A 1 81 ? -23.627 -8.624 2.121 1.00 97.44 81 GLN A O 1
ATOM 577 N N . VAL A 1 82 ? -22.964 -7.009 3.537 1.00 96.31 82 VAL A N 1
ATOM 578 C CA . VAL A 1 82 ? -22.636 -7.922 4.633 1.00 96.31 82 VAL A CA 1
ATOM 579 C C . VAL A 1 82 ? -23.912 -8.164 5.429 1.00 96.31 82 VAL A C 1
ATOM 581 O O . VAL A 1 82 ? -24.455 -7.229 6.010 1.00 96.31 82 VAL A O 1
ATOM 584 N N . TRP A 1 83 ? -24.391 -9.407 5.462 1.00 96.75 83 TRP A N 1
ATOM 585 C CA . TRP A 1 83 ? -25.577 -9.776 6.234 1.00 96.75 83 TRP A CA 1
ATOM 586 C C . TRP A 1 83 ? -25.239 -9.904 7.731 1.00 96.75 83 TRP A C 1
ATOM 588 O O . TRP A 1 83 ? -24.493 -10.820 8.103 1.00 96.75 83 TRP A O 1
ATOM 598 N N . PRO A 1 84 ? -25.780 -9.047 8.619 1.00 96.62 84 PRO A N 1
ATOM 599 C CA . PRO A 1 84 ? -25.496 -9.129 10.047 1.00 96.62 84 PRO A CA 1
ATOM 600 C C . PRO A 1 84 ? -26.024 -10.436 10.652 1.00 96.62 84 PRO A C 1
ATOM 602 O O . PRO A 1 84 ? -27.137 -10.877 10.363 1.00 96.62 84 PRO A O 1
ATOM 605 N N . ARG A 1 85 ? -25.232 -11.065 11.523 1.00 96.81 85 ARG A N 1
ATOM 606 C CA . ARG A 1 85 ? -25.613 -12.290 12.241 1.00 96.81 85 ARG A CA 1
ATOM 607 C C . ARG A 1 85 ? -25.814 -11.953 13.724 1.00 96.81 85 ARG A C 1
ATOM 609 O O . ARG A 1 85 ? -24.825 -11.934 14.456 1.00 96.81 85 ARG A O 1
ATOM 616 N N . PRO A 1 86 ? -27.046 -11.638 14.171 1.00 96.12 86 PRO A N 1
ATOM 617 C CA . PRO A 1 86 ? -27.289 -11.274 15.564 1.00 96.12 86 PRO A CA 1
ATOM 618 C C . PRO A 1 86 ? -27.025 -12.459 16.503 1.00 96.12 86 PRO A C 1
ATOM 620 O O . PRO A 1 86 ? -27.068 -13.616 16.081 1.00 96.12 86 PRO A O 1
ATOM 623 N N . LEU A 1 87 ? -26.771 -12.152 17.781 1.00 96.06 87 LEU A N 1
ATOM 624 C CA . LEU A 1 87 ? -26.529 -13.132 18.852 1.00 96.06 87 LEU A CA 1
ATOM 625 C C . LEU A 1 87 ? -25.351 -14.088 18.574 1.00 96.06 87 LEU A C 1
ATOM 627 O O . LEU A 1 87 ? -25.369 -15.251 18.970 1.00 96.06 87 LEU A O 1
ATOM 631 N N . ARG A 1 88 ? -24.321 -13.604 17.871 1.00 94.75 88 ARG A N 1
ATOM 632 C CA . ARG A 1 88 ? -23.049 -14.311 17.690 1.00 94.75 88 ARG A CA 1
ATOM 633 C C . ARG A 1 88 ? -21.987 -13.673 18.565 1.00 94.75 88 ARG A C 1
ATOM 635 O O . ARG A 1 88 ? -21.773 -12.467 18.478 1.00 94.75 88 ARG A O 1
ATOM 642 N N . ASP A 1 89 ? -21.335 -14.488 19.386 1.00 91.56 89 ASP A N 1
ATOM 643 C CA . ASP A 1 89 ? -20.177 -14.030 20.139 1.00 91.56 89 ASP A CA 1
ATOM 644 C C . ASP A 1 89 ? -19.004 -13.800 19.178 1.00 91.56 89 ASP A C 1
ATOM 646 O O . ASP A 1 89 ? -18.570 -14.701 18.464 1.00 91.56 89 ASP A O 1
ATOM 650 N N . VAL A 1 90 ? -18.555 -12.550 19.129 1.00 88.44 90 VAL A N 1
ATOM 651 C CA . VAL A 1 90 ? -17.419 -12.061 18.332 1.00 88.44 90 VAL A CA 1
ATOM 652 C C . VAL A 1 90 ? -16.482 -11.224 19.208 1.00 88.44 90 VAL A C 1
ATOM 654 O O . VAL A 1 90 ? -15.812 -10.299 18.731 1.00 88.44 90 VAL A O 1
ATOM 657 N N . SER A 1 91 ? -16.489 -11.495 20.518 1.00 84.25 91 SER A N 1
ATOM 658 C CA . SER A 1 91 ? -15.605 -10.857 21.498 1.00 84.25 91 SER A CA 1
ATOM 659 C C . SER A 1 91 ? -14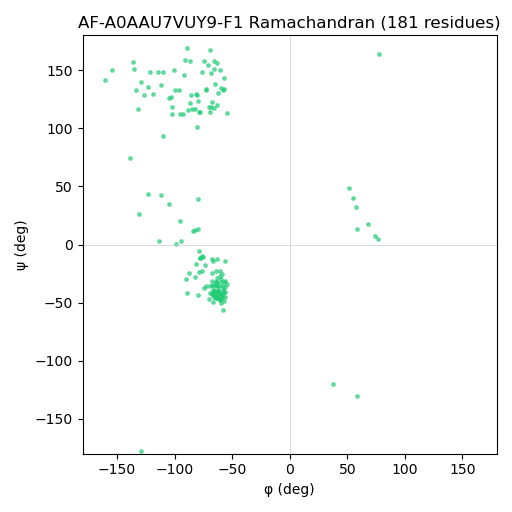.129 -11.035 21.125 1.00 84.25 91 SER A C 1
ATOM 661 O O . SER A 1 91 ? -13.353 -10.076 21.216 1.00 84.25 91 SER A O 1
ATOM 663 N N . GLU A 1 92 ? -13.790 -12.202 20.580 1.00 82.38 92 GLU A N 1
ATOM 664 C CA . GLU A 1 92 ? -12.517 -12.521 19.941 1.00 82.38 92 GLU A CA 1
ATOM 665 C C . GLU A 1 92 ? -12.714 -12.733 18.433 1.00 82.38 92 GLU A C 1
ATOM 667 O O . GLU A 1 92 ? -13.676 -13.361 17.992 1.00 82.38 92 GLU A O 1
ATOM 672 N N . ARG A 1 93 ? -11.807 -12.183 17.615 1.00 85.81 93 ARG A N 1
ATOM 673 C CA . ARG A 1 93 ? -11.734 -12.492 16.179 1.00 85.81 93 ARG A CA 1
ATOM 674 C C . ARG A 1 93 ? -10.293 -12.751 15.787 1.00 85.81 93 ARG A C 1
ATOM 676 O O . ARG A 1 93 ? -9.428 -11.922 16.075 1.00 85.81 93 ARG A O 1
ATOM 683 N N . ASP A 1 94 ? -10.084 -13.825 15.043 1.00 86.62 94 ASP A N 1
ATOM 684 C CA . ASP A 1 94 ? -8.822 -14.115 14.380 1.00 86.62 94 ASP A CA 1
ATOM 685 C C . ASP A 1 94 ? -8.937 -13.763 12.890 1.00 86.62 94 ASP A C 1
ATOM 687 O O . ASP A 1 94 ? -9.783 -14.297 12.175 1.00 86.62 94 ASP A O 1
ATOM 691 N N . LEU A 1 95 ? -8.115 -12.814 12.437 1.00 90.00 95 LEU A N 1
ATOM 692 C CA . LEU A 1 95 ? -7.981 -12.453 11.020 1.00 90.00 95 LEU A CA 1
ATOM 693 C C . LEU A 1 95 ? -6.765 -13.119 10.378 1.00 90.00 95 LEU A C 1
ATOM 695 O O . LEU A 1 95 ? -6.468 -12.865 9.210 1.00 90.00 95 LEU A O 1
ATOM 699 N N . GLY A 1 96 ? -6.016 -13.915 11.132 1.00 91.81 96 GLY A N 1
ATOM 700 C CA . GLY A 1 96 ? -4.811 -14.496 10.610 1.00 91.81 96 GLY A CA 1
ATOM 701 C C . GLY A 1 96 ? -5.104 -15.530 9.530 1.00 91.81 96 GLY A C 1
ATOM 702 O O . GLY A 1 96 ? -6.090 -16.274 9.581 1.00 91.81 96 GLY A O 1
ATOM 703 N N . VAL A 1 97 ? -4.188 -15.623 8.576 1.00 95.06 97 VAL A N 1
ATOM 704 C CA . VAL A 1 97 ? -4.236 -16.581 7.468 1.00 95.06 97 VAL A CA 1
ATOM 705 C C . VAL A 1 97 ? -2.870 -17.222 7.270 1.00 95.06 97 VAL A C 1
ATOM 707 O O . VAL A 1 97 ? -1.845 -16.598 7.547 1.00 95.06 97 VAL A O 1
ATOM 710 N N . ASP A 1 98 ? -2.840 -18.457 6.780 1.00 96.31 98 ASP A N 1
ATOM 711 C CA . ASP A 1 98 ? -1.603 -19.050 6.275 1.00 96.31 98 ASP A CA 1
ATOM 712 C C . ASP A 1 98 ? -1.421 -18.624 4.822 1.00 96.31 98 ASP A C 1
ATOM 714 O O . ASP A 1 98 ? -2.244 -18.923 3.957 1.00 96.31 98 ASP A O 1
ATOM 718 N N . PHE A 1 99 ? -0.355 -17.874 4.558 1.00 94.81 99 PHE A N 1
ATOM 719 C CA . PHE A 1 99 ? -0.068 -17.334 3.236 1.00 94.81 99 PHE A CA 1
ATOM 720 C C . PHE A 1 99 ? 1.387 -17.613 2.871 1.00 94.81 99 PHE A C 1
ATOM 722 O O . PHE A 1 99 ? 2.309 -17.139 3.542 1.00 94.81 99 PHE A O 1
ATOM 729 N N . LEU A 1 100 ? 1.577 -18.406 1.809 1.00 93.25 100 LEU A N 1
ATOM 730 C CA . LEU A 1 100 ? 2.884 -18.854 1.311 1.00 93.25 100 LEU A CA 1
ATOM 731 C C . LEU A 1 100 ? 3.752 -19.487 2.416 1.00 93.25 100 LEU A C 1
ATOM 733 O O . LEU A 1 100 ? 4.906 -19.116 2.615 1.00 93.25 100 LEU A O 1
ATOM 737 N N . GLY A 1 101 ? 3.160 -20.407 3.186 1.00 92.62 101 GLY A N 1
ATOM 738 C CA . GLY A 1 101 ? 3.852 -21.153 4.244 1.00 92.62 101 GLY A CA 1
ATOM 739 C C . GLY A 1 101 ? 4.168 -20.354 5.515 1.00 92.62 101 GLY A C 1
ATOM 740 O O . GLY A 1 101 ? 4.867 -20.863 6.386 1.00 92.62 101 GLY A O 1
ATOM 741 N N . LYS A 1 102 ? 3.671 -19.115 5.648 1.00 92.31 102 LYS A N 1
ATOM 742 C CA . LYS A 1 102 ? 3.835 -18.287 6.854 1.00 92.31 102 LYS A CA 1
ATOM 743 C C . LYS A 1 102 ? 2.480 -17.859 7.413 1.00 92.31 102 LYS A C 1
ATOM 745 O O . LYS A 1 102 ? 1.634 -17.363 6.667 1.00 92.31 102 LYS A O 1
ATOM 750 N N . ARG A 1 103 ? 2.314 -17.959 8.736 1.00 93.19 103 ARG A N 1
ATOM 751 C CA . ARG A 1 103 ? 1.163 -17.388 9.447 1.00 93.19 103 ARG A CA 1
ATOM 752 C C . ARG A 1 103 ? 1.241 -15.861 9.395 1.00 93.19 103 ARG A C 1
ATOM 754 O O . ARG A 1 103 ? 2.231 -15.269 9.828 1.00 93.19 103 ARG A O 1
ATOM 761 N N . ARG A 1 104 ? 0.210 -15.213 8.855 1.00 91.75 104 ARG A N 1
ATOM 762 C CA . ARG A 1 104 ? 0.061 -13.750 8.790 1.00 91.75 104 ARG A CA 1
ATOM 763 C C . ARG A 1 104 ? -1.057 -13.302 9.727 1.00 91.75 104 ARG A C 1
ATOM 765 O O . ARG A 1 104 ? -2.016 -14.048 9.877 1.00 91.75 104 ARG A O 1
ATOM 772 N N . PRO A 1 105 ? -0.984 -12.099 10.324 1.00 90.81 105 PRO A N 1
ATOM 773 C CA . PRO A 1 105 ? -2.009 -11.603 11.248 1.00 90.81 105 PRO A CA 1
ATOM 774 C C . PRO A 1 105 ? -3.267 -11.049 10.552 1.00 90.81 105 PRO A C 1
ATOM 776 O O . PRO A 1 105 ? -4.210 -10.639 11.225 1.00 90.81 105 PRO A O 1
ATOM 779 N N . THR A 1 106 ? -3.270 -10.969 9.219 1.00 91.50 106 THR A N 1
ATOM 780 C CA . THR A 1 106 ? -4.325 -10.332 8.419 1.00 91.50 106 THR A CA 1
ATOM 781 C C . THR A 1 106 ? -4.368 -10.925 7.007 1.00 91.50 106 THR A C 1
ATOM 783 O O . THR A 1 106 ? -3.310 -11.311 6.501 1.00 91.50 106 THR A O 1
ATOM 786 N N . PRO A 1 107 ? -5.538 -10.957 6.335 1.00 93.62 107 PRO A N 1
ATOM 787 C CA . PRO A 1 107 ? -5.658 -11.390 4.942 1.00 93.62 107 PRO A CA 1
ATOM 788 C C . PRO A 1 107 ? -5.304 -10.279 3.936 1.00 93.62 107 PRO A C 1
ATOM 790 O O . PRO A 1 107 ? -5.634 -10.379 2.758 1.00 93.62 107 PRO A O 1
ATOM 793 N N . LEU A 1 108 ? -4.699 -9.184 4.399 1.00 95.31 108 LEU A N 1
ATOM 794 C CA . LEU A 1 108 ? -4.330 -8.036 3.577 1.00 95.31 108 LEU A CA 1
ATOM 795 C C . LEU A 1 108 ? -2.842 -8.068 3.231 1.00 95.31 108 LEU A C 1
ATOM 797 O O . LEU A 1 108 ? -2.022 -8.511 4.032 1.00 95.31 108 LEU A O 1
ATOM 801 N N . LEU A 1 109 ? -2.505 -7.516 2.069 1.00 96.56 109 LEU A N 1
ATOM 802 C CA . LEU A 1 109 ? -1.140 -7.237 1.634 1.00 96.56 109 LEU A CA 1
ATOM 803 C C . LEU A 1 109 ? -1.076 -5.841 1.011 1.00 96.56 109 LEU A C 1
ATOM 805 O O . LEU A 1 109 ? -2.090 -5.315 0.547 1.00 96.56 109 LEU A O 1
ATOM 809 N N . LEU A 1 110 ? 0.113 -5.251 0.987 1.00 97.81 110 LEU A N 1
ATOM 810 C CA . LEU A 1 110 ? 0.381 -4.022 0.254 1.00 97.81 110 LEU A CA 1
ATOM 811 C C . LEU A 1 110 ? 0.762 -4.376 -1.185 1.00 97.81 110 LEU A C 1
ATOM 813 O O . LEU A 1 110 ? 1.702 -5.143 -1.425 1.00 97.81 110 LEU A O 1
ATOM 817 N N . ALA A 1 111 ? -0.020 -3.838 -2.120 1.00 97.88 111 ALA A N 1
ATOM 818 C CA . ALA A 1 111 ? 0.164 -4.030 -3.550 1.00 97.88 111 ALA A CA 1
ATOM 819 C C . ALA A 1 111 ? 1.480 -3.389 -4.030 1.00 97.88 111 ALA A C 1
ATOM 821 O O . ALA A 1 111 ? 1.915 -2.394 -3.445 1.00 97.88 111 ALA A O 1
ATOM 822 N N . PRO A 1 112 ? 2.096 -3.926 -5.096 1.00 97.69 112 PRO A N 1
ATOM 823 C CA . PRO A 1 112 ? 3.292 -3.336 -5.676 1.00 97.69 112 PRO A CA 1
ATOM 824 C C . PRO A 1 112 ? 2.950 -2.001 -6.335 1.00 97.69 112 PRO A C 1
ATOM 826 O O . PRO A 1 112 ? 2.165 -1.947 -7.282 1.00 97.69 112 PRO A O 1
ATOM 829 N N . LEU A 1 113 ? 3.555 -0.930 -5.831 1.00 97.38 113 LEU A N 1
ATOM 830 C CA . LEU A 1 113 ? 3.500 0.406 -6.414 1.00 97.38 113 LEU A CA 1
ATOM 831 C C . LEU A 1 113 ? 4.922 0.815 -6.787 1.00 97.38 113 LEU A C 1
ATOM 833 O O . LEU A 1 113 ? 5.841 0.652 -5.991 1.00 97.38 113 LEU A O 1
ATOM 837 N N . GLY A 1 114 ? 5.106 1.275 -8.022 1.00 95.56 114 GLY A N 1
ATOM 838 C CA . GLY A 1 114 ? 6.369 1.868 -8.450 1.00 95.56 114 GLY A CA 1
ATOM 839 C C . GLY A 1 114 ? 6.399 3.371 -8.200 1.00 95.56 114 GLY A C 1
ATOM 840 O O . GLY A 1 114 ? 5.360 3.975 -7.931 1.00 95.56 114 GLY A O 1
ATOM 841 N N . VAL A 1 115 ? 7.585 3.953 -8.351 1.00 95.06 115 VAL A N 1
ATOM 842 C CA . VAL A 1 115 ? 7.813 5.407 -8.361 1.00 95.06 115 VAL A CA 1
ATOM 843 C C . VAL A 1 115 ? 7.262 6.120 -7.106 1.00 95.06 115 VAL A C 1
ATOM 845 O O . VAL A 1 115 ? 6.631 7.180 -7.165 1.00 95.06 115 VAL A O 1
ATOM 848 N N . MET A 1 116 ? 7.428 5.498 -5.934 1.00 97.00 116 MET A N 1
ATOM 849 C CA . MET A 1 116 ? 6.861 6.004 -4.677 1.00 97.00 116 MET A CA 1
ATOM 850 C C . MET A 1 116 ? 7.624 7.213 -4.116 1.00 97.00 116 MET A C 1
ATOM 852 O O . MET A 1 116 ? 7.103 7.898 -3.228 1.00 97.00 116 MET A O 1
ATOM 856 N N . GLU A 1 117 ? 8.800 7.535 -4.656 1.00 97.38 117 GLU A N 1
ATOM 857 C CA . GLU A 1 117 ? 9.538 8.765 -4.359 1.00 97.38 117 GLU A CA 1
ATOM 858 C C . GLU A 1 117 ? 8.750 10.030 -4.721 1.00 97.38 117 GLU A C 1
ATOM 860 O O . GLU A 1 117 ? 8.955 11.074 -4.101 1.00 97.38 117 GLU A O 1
ATOM 865 N N . MET A 1 118 ? 7.777 9.932 -5.641 1.00 97.06 118 MET A N 1
ATOM 866 C CA . MET A 1 118 ? 6.837 11.024 -5.927 1.00 97.06 118 MET A CA 1
ATOM 867 C C . MET A 1 118 ? 5.961 11.378 -4.718 1.00 97.06 118 MET A C 1
ATOM 869 O O . MET A 1 118 ? 5.512 12.518 -4.596 1.00 97.06 118 MET A O 1
ATOM 873 N N . ALA A 1 119 ? 5.691 10.408 -3.838 1.00 96.44 119 ALA A N 1
ATOM 874 C CA . ALA A 1 119 ? 4.878 10.614 -2.647 1.00 96.44 119 ALA A CA 1
ATOM 875 C C . ALA A 1 119 ? 5.712 11.054 -1.437 1.00 96.44 119 ALA A C 1
ATOM 877 O O . ALA A 1 119 ? 5.282 11.914 -0.666 1.00 96.44 119 ALA A O 1
ATOM 878 N N . HIS A 1 120 ? 6.880 10.440 -1.239 1.00 97.00 120 HIS A N 1
ATOM 879 C CA . HIS A 1 120 ? 7.753 10.706 -0.099 1.00 97.00 120 HIS A CA 1
ATOM 880 C C . HIS A 1 120 ? 9.182 10.230 -0.389 1.00 97.00 120 HIS A C 1
ATOM 882 O O . HIS A 1 120 ? 9.357 9.142 -0.925 1.00 97.00 120 HIS A O 1
ATOM 888 N N . GLY A 1 121 ? 10.205 10.978 0.044 1.00 97.56 121 GLY A N 1
ATOM 889 C CA . GLY A 1 121 ? 11.613 10.659 -0.251 1.00 97.56 121 GLY A CA 1
ATOM 890 C C . GLY A 1 121 ? 12.092 9.290 0.257 1.00 97.56 121 GLY A C 1
ATOM 891 O O . GLY A 1 121 ? 12.898 8.644 -0.400 1.00 97.56 121 GLY A O 1
ATOM 892 N N . ASP A 1 122 ? 11.558 8.810 1.385 1.00 98.06 122 ASP A N 1
ATOM 893 C CA . ASP A 1 122 ? 11.858 7.455 1.892 1.00 98.06 122 ASP A CA 1
ATOM 894 C C . ASP A 1 122 ? 11.176 6.325 1.093 1.00 98.06 122 ASP A C 1
ATOM 896 O O . ASP A 1 122 ? 11.559 5.165 1.241 1.00 98.06 122 ASP A O 1
ATOM 900 N N . ALA A 1 123 ? 10.141 6.641 0.307 1.00 97.88 123 ALA A N 1
ATOM 901 C CA . ALA A 1 123 ? 9.432 5.743 -0.606 1.00 97.88 123 ALA A CA 1
ATOM 902 C C . ALA A 1 123 ? 9.237 4.296 -0.086 1.00 97.88 123 ALA A C 1
ATOM 904 O O . ALA A 1 123 ? 8.621 4.072 0.963 1.00 97.88 123 ALA A O 1
ATOM 905 N N . ASP A 1 124 ? 9.775 3.311 -0.812 1.00 97.81 124 ASP A N 1
ATOM 906 C CA . ASP A 1 124 ? 9.715 1.877 -0.514 1.00 97.81 124 ASP A CA 1
ATOM 907 C C . ASP A 1 124 ? 10.229 1.519 0.883 1.00 97.81 124 ASP A C 1
ATOM 909 O O . ASP A 1 124 ? 9.697 0.608 1.520 1.00 97.81 124 ASP A O 1
ATOM 913 N N . LEU A 1 125 ? 11.230 2.244 1.390 1.00 98.31 125 LEU A N 1
ATOM 914 C CA . LEU A 1 125 ? 11.820 1.982 2.703 1.00 98.31 125 LEU A CA 1
ATOM 915 C C . LEU A 1 125 ? 10.816 2.288 3.817 1.00 98.31 125 LEU A C 1
ATOM 917 O O . LEU A 1 125 ? 10.682 1.513 4.769 1.00 98.31 125 LEU A O 1
ATOM 921 N N . ALA A 1 126 ? 10.084 3.402 3.701 1.00 97.94 126 ALA A N 1
ATOM 922 C CA . ALA A 1 126 ? 9.042 3.761 4.661 1.00 97.94 126 ALA A CA 1
ATOM 923 C C . ALA A 1 126 ? 7.897 2.741 4.645 1.00 97.94 126 ALA A C 1
ATOM 925 O O . ALA A 1 126 ? 7.449 2.302 5.709 1.00 97.94 126 ALA A O 1
ATOM 926 N N . VAL A 1 127 ? 7.468 2.317 3.452 1.00 97.62 127 VAL A N 1
ATOM 927 C CA . VAL A 1 127 ? 6.402 1.318 3.288 1.00 97.62 127 VAL A CA 1
ATOM 928 C C . VAL A 1 127 ? 6.825 -0.034 3.858 1.00 97.62 127 VAL A C 1
ATOM 930 O O . VAL A 1 127 ? 6.070 -0.626 4.629 1.00 97.62 127 VAL A O 1
ATOM 933 N N . ALA A 1 128 ? 8.041 -0.499 3.562 1.00 98.00 128 ALA A N 1
ATOM 934 C CA . ALA A 1 128 ? 8.555 -1.771 4.063 1.00 98.00 128 ALA A CA 1
ATOM 935 C C . ALA A 1 128 ? 8.674 -1.792 5.594 1.00 98.00 128 ALA A C 1
ATOM 937 O O . ALA A 1 128 ? 8.241 -2.755 6.234 1.00 98.00 128 ALA A O 1
ATOM 938 N N . ARG A 1 129 ? 9.184 -0.710 6.203 1.00 98.12 129 ARG A N 1
ATOM 939 C CA . ARG A 1 129 ? 9.242 -0.558 7.669 1.00 98.12 129 ARG A CA 1
ATOM 940 C C . ARG A 1 129 ? 7.849 -0.572 8.291 1.00 98.12 129 ARG A C 1
ATOM 942 O O . ARG A 1 129 ? 7.620 -1.292 9.264 1.00 98.12 129 ARG A O 1
ATOM 949 N N . ALA A 1 130 ? 6.915 0.192 7.720 1.00 96.44 130 ALA A N 1
ATOM 950 C CA . ALA A 1 130 ? 5.537 0.237 8.196 1.00 96.44 130 ALA A CA 1
ATOM 951 C C . ALA A 1 130 ? 4.890 -1.153 8.118 1.00 96.44 130 ALA A C 1
ATOM 953 O O . ALA A 1 130 ? 4.389 -1.652 9.125 1.00 96.44 130 ALA A O 1
ATOM 954 N N . ALA A 1 131 ? 4.985 -1.816 6.964 1.00 96.94 131 ALA A N 1
ATOM 955 C CA . ALA A 1 131 ? 4.450 -3.151 6.722 1.00 96.94 131 ALA A CA 1
ATOM 956 C C . ALA A 1 131 ? 5.001 -4.189 7.712 1.00 96.94 131 ALA A C 1
ATOM 958 O O . ALA A 1 131 ? 4.227 -4.901 8.358 1.00 96.94 131 ALA A O 1
ATOM 959 N N . ALA A 1 132 ? 6.325 -4.215 7.904 1.00 96.06 132 ALA A N 1
ATOM 960 C CA . ALA A 1 132 ? 6.983 -5.114 8.847 1.00 96.06 132 ALA A CA 1
ATOM 961 C C . ALA A 1 132 ? 6.544 -4.862 10.297 1.00 96.06 132 ALA A C 1
ATOM 963 O O . ALA A 1 132 ? 6.289 -5.820 11.025 1.00 96.06 132 ALA A O 1
ATOM 964 N N . SER A 1 133 ? 6.377 -3.598 10.704 1.00 94.00 133 SER A N 1
ATOM 965 C CA . SER A 1 133 ? 5.968 -3.252 12.075 1.00 94.00 133 SER A CA 1
ATOM 966 C C . SER A 1 133 ? 4.568 -3.746 12.459 1.00 94.00 133 SER A C 1
ATOM 968 O O . SER A 1 133 ? 4.289 -3.935 13.642 1.00 94.00 133 SER A O 1
ATOM 970 N N . VAL A 1 134 ? 3.697 -3.992 11.473 1.00 92.06 134 VAL A N 1
ATOM 971 C CA . VAL A 1 134 ? 2.339 -4.526 11.689 1.00 92.06 134 VAL A CA 1
ATOM 972 C C . VAL A 1 134 ? 2.142 -5.939 11.127 1.00 92.06 134 VAL A C 1
ATOM 974 O O . VAL A 1 134 ? 1.036 -6.478 11.186 1.00 92.06 134 VAL A O 1
ATOM 977 N N . GLY A 1 135 ? 3.196 -6.552 10.582 1.00 92.44 135 GLY A N 1
ATOM 978 C CA . GLY A 1 135 ? 3.163 -7.901 10.012 1.00 92.44 135 GLY A CA 1
ATOM 979 C C . GLY A 1 135 ? 2.337 -8.046 8.726 1.00 92.44 135 GLY A C 1
ATOM 980 O O . GLY A 1 135 ? 1.977 -9.169 8.366 1.00 92.44 135 GLY A O 1
ATOM 981 N N . VAL A 1 136 ? 2.028 -6.945 8.033 1.00 95.25 136 VAL A N 1
ATOM 982 C CA . VAL A 1 136 ? 1.346 -6.962 6.727 1.00 95.25 136 VAL A CA 1
ATOM 983 C C . VAL A 1 136 ? 2.388 -7.261 5.644 1.00 95.25 136 VAL A C 1
ATOM 985 O O . VAL A 1 136 ? 3.411 -6.581 5.602 1.00 95.25 136 VAL A O 1
ATOM 988 N N . PRO A 1 137 ? 2.177 -8.242 4.750 1.00 96.44 137 PRO A N 1
ATOM 989 C CA . PRO A 1 137 ? 3.080 -8.454 3.626 1.00 96.44 137 PRO A CA 1
ATOM 990 C C . PRO A 1 137 ? 3.127 -7.240 2.686 1.00 96.44 137 PRO A C 1
ATOM 992 O O . PRO A 1 137 ? 2.089 -6.762 2.239 1.00 96.44 137 PRO A O 1
ATOM 995 N N . TYR A 1 138 ? 4.328 -6.779 2.353 1.00 97.56 138 TYR A N 1
ATOM 996 C CA . TYR A 1 138 ? 4.623 -5.841 1.273 1.00 97.56 138 TYR A CA 1
ATOM 997 C C . TYR A 1 138 ? 5.145 -6.582 0.035 1.00 97.56 138 TYR A C 1
ATOM 999 O O . TYR A 1 138 ? 6.013 -7.454 0.152 1.00 97.56 138 TYR A O 1
ATOM 1007 N N . THR A 1 139 ? 4.596 -6.236 -1.133 1.00 97.94 139 THR A N 1
ATOM 1008 C CA . THR A 1 139 ? 5.078 -6.683 -2.446 1.00 97.94 139 THR A CA 1
ATOM 1009 C C . THR A 1 139 ? 5.866 -5.565 -3.102 1.00 97.94 139 THR A C 1
ATOM 1011 O O . THR A 1 139 ? 5.289 -4.547 -3.468 1.00 97.94 139 THR A O 1
ATOM 1014 N N . LEU A 1 140 ? 7.171 -5.758 -3.263 1.00 98.00 140 LEU A N 1
ATOM 1015 C CA . LEU A 1 140 ? 8.044 -4.791 -3.911 1.00 98.00 140 LEU A CA 1
ATOM 1016 C C . LEU A 1 140 ? 7.789 -4.766 -5.423 1.00 98.00 140 LEU A C 1
ATOM 1018 O O . LEU A 1 140 ? 7.701 -5.816 -6.059 1.00 98.00 140 LEU A O 1
ATOM 1022 N N . SER A 1 141 ? 7.676 -3.570 -5.992 1.00 97.94 141 SER A N 1
ATOM 1023 C CA . SER A 1 141 ? 7.517 -3.365 -7.434 1.00 97.94 141 SER A CA 1
ATOM 1024 C C . SER A 1 141 ? 8.838 -3.550 -8.181 1.00 97.94 141 SER A C 1
ATOM 1026 O O . SER A 1 141 ? 9.898 -3.167 -7.689 1.00 97.94 141 SER A O 1
ATOM 1028 N N . ASN A 1 142 ? 8.778 -4.029 -9.426 1.00 96.50 142 ASN A N 1
ATOM 1029 C CA . ASN A 1 142 ? 9.920 -3.972 -10.344 1.00 96.50 142 ASN A CA 1
ATOM 1030 C C . ASN A 1 142 ? 10.399 -2.530 -10.595 1.00 96.50 142 ASN A C 1
ATOM 1032 O O . ASN A 1 142 ? 11.549 -2.319 -10.966 1.00 96.50 142 ASN A O 1
ATOM 1036 N N . GLN A 1 143 ? 9.505 -1.548 -10.443 1.00 95.88 143 GLN A N 1
ATOM 1037 C CA . GLN A 1 143 ? 9.787 -0.114 -10.577 1.00 95.88 143 GLN A CA 1
ATOM 1038 C C . GLN A 1 143 ? 9.850 0.588 -9.213 1.00 95.88 143 GLN A C 1
ATOM 1040 O O . GLN A 1 143 ? 9.385 1.717 -9.066 1.00 95.88 143 GLN A O 1
ATOM 1045 N N . ALA A 1 144 ? 10.354 -0.106 -8.193 1.00 97.06 144 ALA A N 1
ATOM 1046 C CA . ALA A 1 144 ? 10.641 0.496 -6.900 1.00 97.06 144 ALA A CA 1
ATOM 1047 C C . ALA A 1 144 ? 11.680 1.623 -7.021 1.00 97.06 144 ALA A C 1
ATOM 1049 O O . ALA A 1 144 ? 12.575 1.584 -7.867 1.00 97.06 144 ALA A O 1
ATOM 1050 N N . SER A 1 145 ? 11.574 2.595 -6.125 1.00 97.94 145 SER A N 1
ATOM 1051 C CA . SER A 1 145 ? 12.451 3.772 -6.031 1.00 97.94 145 SER A CA 1
ATOM 1052 C C . SER A 1 145 ? 13.810 3.426 -5.415 1.00 97.94 145 SER A C 1
ATOM 1054 O O . SER A 1 145 ? 14.797 4.128 -5.622 1.00 97.94 145 SER A O 1
ATOM 1056 N N . PHE A 1 146 ? 13.860 2.333 -4.648 1.00 97.88 146 PHE A N 1
ATOM 1057 C CA . PHE A 1 146 ? 15.067 1.806 -4.020 1.00 97.88 146 PHE A CA 1
ATOM 1058 C C . PHE A 1 146 ? 15.356 0.368 -4.475 1.00 97.88 146 PHE A C 1
ATOM 1060 O O . PHE A 1 146 ? 14.420 -0.403 -4.706 1.00 97.88 146 PHE A O 1
ATOM 1067 N N . PRO A 1 147 ? 16.642 -0.036 -4.555 1.00 96.75 147 PRO A N 1
ATOM 1068 C CA . PRO A 1 147 ? 17.017 -1.425 -4.805 1.00 96.75 147 PRO A CA 1
ATOM 1069 C C . PRO A 1 147 ? 16.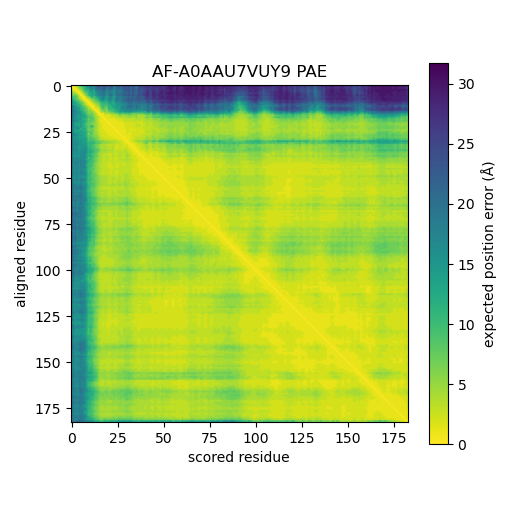416 -2.373 -3.760 1.00 96.75 147 PRO A C 1
ATOM 1071 O O . PRO A 1 147 ? 16.363 -2.041 -2.573 1.00 96.75 147 PRO A O 1
ATOM 1074 N N . MET A 1 148 ? 16.014 -3.573 -4.189 1.00 96.62 148 MET A N 1
ATOM 1075 C CA . MET A 1 148 ? 15.372 -4.566 -3.318 1.00 96.62 148 MET A CA 1
ATOM 1076 C C . MET A 1 148 ? 16.209 -4.933 -2.092 1.00 96.62 148 MET A C 1
ATOM 1078 O O . MET A 1 148 ? 15.655 -5.167 -1.024 1.00 96.62 148 MET A O 1
ATOM 1082 N N . GLU A 1 149 ? 17.532 -4.895 -2.221 1.00 97.44 149 GLU A N 1
ATOM 1083 C CA . GLU A 1 149 ? 18.483 -5.166 -1.146 1.00 97.44 149 GLU A CA 1
ATOM 1084 C C . GLU A 1 149 ? 18.368 -4.118 -0.031 1.00 97.44 149 GLU A C 1
ATOM 1086 O O . GLU A 1 149 ? 18.254 -4.459 1.141 1.00 97.44 149 GLU A O 1
ATOM 1091 N N . GLN A 1 150 ? 18.277 -2.833 -0.390 1.00 97.88 150 GLN A N 1
ATOM 1092 C CA . GLN A 1 150 ? 18.108 -1.763 0.598 1.00 97.88 150 GLN A CA 1
ATOM 1093 C C . GLN A 1 150 ? 16.738 -1.833 1.278 1.00 97.88 150 GLN A C 1
ATOM 1095 O O . GLN A 1 150 ? 16.605 -1.538 2.467 1.00 97.88 150 GLN A O 1
ATOM 1100 N N . VAL A 1 151 ? 15.708 -2.241 0.533 1.00 97.88 151 VAL A N 1
ATOM 1101 C CA . VAL A 1 151 ? 14.366 -2.459 1.086 1.00 97.88 151 VAL A CA 1
ATOM 1102 C C . VAL A 1 151 ? 14.372 -3.638 2.066 1.00 97.88 151 VAL A C 1
ATOM 1104 O O . VAL A 1 151 ? 13.780 -3.542 3.146 1.00 97.88 151 VAL A O 1
ATOM 1107 N N . ALA A 1 152 ? 15.071 -4.724 1.726 1.00 97.31 152 ALA A N 1
ATOM 1108 C CA . ALA A 1 152 ? 15.251 -5.888 2.585 1.00 97.31 152 ALA A CA 1
ATOM 1109 C C . ALA A 1 152 ? 16.003 -5.537 3.880 1.00 97.31 152 ALA A C 1
ATOM 1111 O O . ALA A 1 152 ? 15.558 -5.946 4.959 1.00 97.31 152 ALA A O 1
ATOM 1112 N N . ASP A 1 153 ? 17.058 -4.722 3.789 1.00 97.44 153 ASP A N 1
ATOM 1113 C CA . ASP A 1 153 ? 17.836 -4.227 4.933 1.00 97.44 153 ASP A CA 1
ATOM 1114 C C . ASP A 1 153 ? 17.025 -3.282 5.828 1.00 97.44 153 ASP A C 1
ATOM 1116 O O . ASP A 1 153 ? 17.110 -3.335 7.057 1.00 97.44 153 ASP A O 1
ATOM 1120 N N . ALA A 1 154 ? 16.193 -2.421 5.233 1.00 97.56 154 ALA A N 1
ATOM 1121 C CA . ALA A 1 154 ? 15.331 -1.506 5.978 1.00 97.56 154 ALA A CA 1
ATOM 1122 C C . ALA A 1 154 ? 14.224 -2.234 6.758 1.00 97.56 154 ALA A C 1
ATOM 1124 O O . ALA A 1 154 ? 13.724 -1.693 7.750 1.00 97.56 154 ALA A O 1
ATOM 1125 N N . ALA A 1 155 ? 13.844 -3.438 6.322 1.00 97.50 155 ALA A N 1
ATOM 1126 C CA . ALA A 1 155 ? 12.846 -4.281 6.967 1.00 97.50 155 ALA A CA 1
ATOM 1127 C C . ALA A 1 155 ? 13.275 -5.765 6.974 1.00 97.50 155 ALA A C 1
ATOM 1129 O O . ALA A 1 155 ? 12.683 -6.585 6.258 1.00 97.50 155 ALA A O 1
ATOM 1130 N N . PRO A 1 156 ? 14.241 -6.161 7.831 1.00 95.56 156 PRO A N 1
ATOM 1131 C CA . PRO A 1 156 ? 14.791 -7.522 7.838 1.00 95.56 156 PRO A CA 1
ATOM 1132 C C . PRO A 1 156 ? 13.743 -8.609 8.114 1.00 95.56 156 PRO A C 1
ATOM 1134 O O . PRO A 1 156 ? 13.839 -9.716 7.605 1.00 95.56 156 PRO A O 1
ATOM 1137 N N . GLN A 1 157 ? 12.702 -8.273 8.883 1.00 91.62 157 GLN A N 1
ATOM 1138 C CA . GLN A 1 157 ? 11.583 -9.171 9.210 1.00 91.62 157 GLN A CA 1
ATOM 1139 C C . GLN A 1 157 ? 10.375 -9.018 8.262 1.00 91.62 157 GLN A C 1
ATOM 1141 O O . GLN A 1 157 ? 9.329 -9.638 8.465 1.00 91.62 157 GLN A O 1
ATOM 1146 N N . GLY A 1 158 ? 10.487 -8.158 7.244 1.00 93.38 158 GLY A N 1
ATOM 1147 C CA . GLY A 1 158 ? 9.448 -7.926 6.242 1.00 93.38 158 GLY A CA 1
ATOM 1148 C C . GLY A 1 158 ? 9.244 -9.120 5.302 1.00 93.38 158 GLY A C 1
ATOM 1149 O O . GLY A 1 158 ? 10.041 -10.054 5.246 1.00 93.38 158 GLY A O 1
ATOM 1150 N N . SER A 1 159 ? 8.159 -9.110 4.527 1.00 93.06 159 SER A N 1
ATOM 1151 C CA . SER A 1 159 ? 7.998 -10.081 3.438 1.00 93.06 159 SER A CA 1
ATOM 1152 C C . SER A 1 159 ? 8.961 -9.801 2.284 1.00 93.06 159 SER A C 1
ATOM 1154 O O . SER A 1 159 ? 9.364 -8.664 2.067 1.00 93.06 159 SER A O 1
ATOM 1156 N N . ARG A 1 160 ? 9.279 -10.849 1.521 1.00 92.88 160 ARG A N 1
ATOM 1157 C CA . ARG A 1 160 ? 10.140 -10.817 0.328 1.00 92.88 160 ARG A CA 1
ATOM 1158 C C . ARG A 1 160 ? 9.341 -11.095 -0.944 1.00 92.88 160 ARG A C 1
ATOM 1160 O O . ARG A 1 160 ? 9.716 -11.908 -1.775 1.00 92.88 160 ARG A O 1
ATOM 1167 N N . LEU A 1 161 ? 8.151 -10.501 -1.038 1.00 96.75 161 LEU A N 1
ATOM 1168 C CA . LEU A 1 161 ? 7.342 -10.620 -2.248 1.00 96.75 161 LEU A CA 1
ATOM 1169 C C . LEU A 1 161 ? 7.866 -9.605 -3.257 1.00 96.75 161 LEU A C 1
ATOM 1171 O O . LEU A 1 161 ? 8.001 -8.430 -2.924 1.00 96.75 161 LEU A O 1
ATOM 1175 N N . PHE A 1 162 ? 8.126 -10.056 -4.477 1.00 97.62 162 PHE A N 1
ATOM 1176 C CA . PHE A 1 162 ? 8.612 -9.221 -5.565 1.00 97.62 162 PHE A CA 1
ATOM 1177 C C . PHE A 1 162 ? 7.705 -9.392 -6.782 1.00 97.62 162 PHE A C 1
ATOM 1179 O O . PHE A 1 162 ? 7.406 -10.511 -7.201 1.00 97.62 162 PHE A O 1
ATOM 1186 N N . GLN A 1 163 ? 7.239 -8.276 -7.332 1.00 97.81 163 GLN A N 1
ATOM 1187 C CA . GLN A 1 163 ? 6.492 -8.237 -8.578 1.00 97.81 163 GLN A CA 1
ATOM 1188 C C . GLN A 1 163 ? 7.475 -7.994 -9.717 1.00 97.81 163 GLN A C 1
ATOM 1190 O O . GLN A 1 163 ? 8.031 -6.910 -9.824 1.00 97.81 163 GLN A O 1
ATOM 1195 N N . LEU A 1 164 ? 7.655 -8.990 -10.582 1.00 97.62 164 LEU A N 1
ATOM 1196 C CA . LEU A 1 164 ? 8.493 -8.883 -11.774 1.00 97.62 164 LEU A CA 1
ATOM 1197 C C . LEU A 1 164 ? 7.684 -8.295 -12.938 1.00 97.62 164 LEU A C 1
ATOM 1199 O O . LEU A 1 164 ? 6.611 -8.807 -13.272 1.00 97.62 164 LEU A O 1
ATOM 1203 N N . TYR A 1 165 ? 8.210 -7.253 -13.586 1.00 97.31 165 TYR A N 1
ATOM 1204 C CA . TYR A 1 165 ? 7.797 -6.917 -14.949 1.00 97.31 165 TYR A CA 1
ATOM 1205 C C . TYR A 1 165 ? 8.684 -7.691 -15.910 1.00 97.31 165 TYR A C 1
ATOM 1207 O O . TYR A 1 165 ? 9.895 -7.489 -15.938 1.00 97.31 165 TYR A O 1
ATOM 1215 N N . TRP A 1 166 ? 8.074 -8.593 -16.677 1.00 96.94 166 TRP A N 1
ATOM 1216 C CA . TRP A 1 166 ? 8.811 -9.454 -17.589 1.00 96.94 166 TRP A CA 1
ATOM 1217 C C . TRP A 1 166 ? 9.451 -8.629 -18.707 1.00 96.94 166 TRP A C 1
ATOM 1219 O O . TRP A 1 166 ? 8.754 -7.988 -19.496 1.00 96.94 166 TRP A O 1
ATOM 1229 N N . SER A 1 167 ? 10.779 -8.650 -18.767 1.00 96.75 167 SER A N 1
ATOM 1230 C CA . SER A 1 167 ? 11.549 -8.018 -19.833 1.00 96.75 167 SER A CA 1
ATOM 1231 C C . SER A 1 167 ? 11.707 -8.963 -21.023 1.00 96.75 167 SER A C 1
ATOM 1233 O O . SER A 1 167 ? 11.656 -10.182 -20.875 1.00 96.75 167 SER A O 1
ATOM 1235 N N . ALA A 1 168 ? 11.973 -8.405 -22.204 1.00 97.56 168 ALA A N 1
ATOM 1236 C CA . ALA A 1 168 ? 12.398 -9.179 -23.371 1.00 97.56 168 ALA A CA 1
ATOM 1237 C C . ALA A 1 168 ? 13.791 -9.822 -23.191 1.00 97.56 168 ALA A C 1
ATOM 1239 O O . ALA A 1 168 ? 14.170 -10.688 -23.973 1.00 97.56 168 ALA A O 1
ATOM 1240 N N . SER A 1 169 ? 14.564 -9.391 -22.186 1.00 98.19 169 SER A N 1
ATOM 1241 C CA . SER A 1 169 ? 15.864 -9.972 -21.844 1.00 98.19 169 SER A CA 1
ATOM 1242 C C . SER A 1 169 ? 15.728 -11.014 -20.734 1.00 98.19 169 SER A C 1
ATOM 1244 O O . SER A 1 169 ? 15.479 -10.672 -19.575 1.00 98.19 169 SER A O 1
ATOM 1246 N N . ASP A 1 170 ? 15.973 -12.277 -21.080 1.00 98.12 170 ASP A N 1
ATOM 1247 C CA . ASP A 1 170 ? 16.005 -13.381 -20.115 1.00 98.12 170 ASP A CA 1
ATOM 1248 C C . ASP A 1 170 ? 17.131 -13.228 -19.086 1.00 98.12 170 ASP A C 1
ATOM 1250 O O . ASP A 1 170 ? 16.951 -13.591 -17.924 1.00 98.12 170 ASP A O 1
ATOM 1254 N N . ASP A 1 171 ? 18.263 -12.635 -19.472 1.00 98.31 171 ASP A N 1
ATOM 1255 C CA . ASP A 1 171 ? 19.372 -12.360 -18.554 1.00 98.31 171 ASP A CA 1
ATOM 1256 C C . ASP A 1 171 ? 18.974 -11.346 -17.477 1.00 98.31 171 ASP A C 1
ATOM 1258 O O . ASP A 1 171 ? 19.280 -11.536 -16.296 1.00 98.31 171 ASP A O 1
ATOM 1262 N N . LEU A 1 172 ? 18.229 -10.298 -17.853 1.00 97.62 172 LEU A N 1
ATOM 1263 C CA . LEU A 1 172 ? 17.696 -9.340 -16.886 1.00 97.62 172 LEU A CA 1
ATOM 1264 C C . LEU A 1 172 ? 16.669 -10.001 -15.959 1.00 97.62 172 LEU A C 1
ATOM 1266 O O . LEU A 1 172 ? 16.746 -9.819 -14.744 1.00 97.62 172 LEU A O 1
ATOM 1270 N N . ASN A 1 173 ? 15.747 -10.796 -16.510 1.00 98.25 173 ASN A N 1
ATOM 1271 C CA . ASN A 1 173 ? 14.752 -11.523 -15.716 1.00 98.25 173 ASN A CA 1
ATOM 1272 C C . ASN A 1 173 ? 15.435 -12.466 -14.710 1.00 98.25 173 ASN A C 1
ATOM 1274 O O . ASN A 1 173 ? 15.096 -12.457 -13.527 1.00 98.25 173 ASN A O 1
ATOM 1278 N N . ARG A 1 174 ? 16.445 -13.228 -15.154 1.00 98.19 174 ARG A N 1
ATOM 1279 C CA . ARG A 1 174 ? 17.242 -14.121 -14.298 1.00 98.19 174 ARG A CA 1
ATOM 1280 C C . ARG A 1 174 ? 17.962 -13.350 -13.197 1.00 98.19 174 ARG A C 1
ATOM 1282 O O . ARG A 1 174 ? 17.938 -13.785 -12.050 1.00 98.19 174 ARG A O 1
ATOM 1289 N N . SER A 1 175 ? 18.575 -12.214 -13.532 1.00 97.94 175 SER A N 1
ATOM 1290 C CA . SER A 1 175 ? 19.260 -11.356 -12.561 1.00 97.94 175 SER A CA 1
ATOM 1291 C C . SER A 1 175 ? 18.304 -10.846 -11.478 1.00 97.94 175 SER A C 1
ATOM 1293 O O . SER A 1 175 ? 18.590 -10.979 -10.289 1.00 97.94 175 SER A O 1
ATOM 1295 N N . LEU A 1 176 ? 17.136 -10.327 -11.868 1.00 97.75 176 LEU A N 1
ATOM 1296 C CA . LEU A 1 176 ? 16.131 -9.822 -10.928 1.00 97.75 176 LEU A CA 1
ATOM 1297 C C . LEU A 1 176 ? 15.569 -10.926 -10.028 1.00 97.75 176 LEU A C 1
ATOM 1299 O O . LEU A 1 176 ? 15.447 -10.718 -8.824 1.00 97.75 176 LEU A O 1
ATOM 1303 N N . LEU A 1 177 ? 15.268 -12.101 -10.588 1.00 97.75 177 LEU A N 1
ATOM 1304 C CA . LEU A 1 177 ? 14.771 -13.243 -9.819 1.00 97.75 177 LEU A CA 1
ATOM 1305 C C . LEU A 1 177 ? 15.814 -13.764 -8.825 1.00 97.75 177 LEU A C 1
ATOM 1307 O O . LEU A 1 177 ? 15.479 -13.977 -7.665 1.00 97.75 177 LEU A O 1
ATOM 1311 N N . ALA A 1 178 ? 17.073 -13.911 -9.250 1.00 97.75 178 ALA A N 1
ATOM 1312 C CA . ALA A 1 178 ? 18.149 -14.367 -8.371 1.00 97.75 178 ALA A CA 1
ATOM 1313 C C . ALA A 1 178 ? 18.385 -13.395 -7.204 1.00 97.75 178 ALA A C 1
ATOM 1315 O O . ALA A 1 178 ? 18.588 -13.819 -6.070 1.00 97.75 178 ALA A O 1
ATOM 1316 N N . ARG A 1 179 ? 18.318 -12.083 -7.467 1.00 97.19 179 ARG A N 1
ATOM 1317 C CA . ARG A 1 179 ? 18.421 -11.055 -6.421 1.00 97.19 179 ARG A CA 1
ATOM 1318 C C . ARG A 1 179 ? 17.229 -11.094 -5.466 1.00 97.19 179 ARG A C 1
ATOM 1320 O O . ARG A 1 179 ? 17.437 -11.015 -4.262 1.00 97.19 179 ARG A O 1
ATOM 1327 N N . ALA A 1 180 ? 16.015 -11.280 -5.986 1.00 96.31 180 ALA 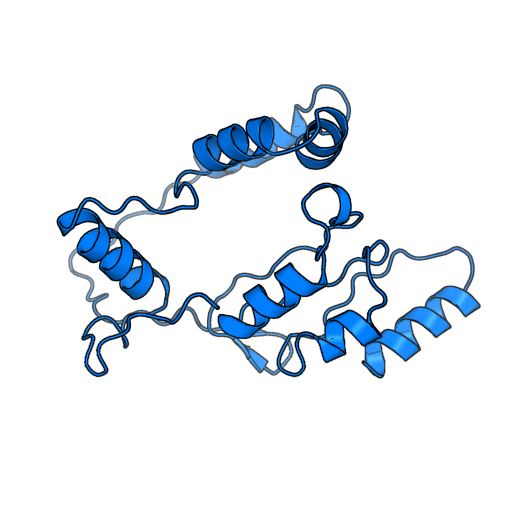A N 1
ATOM 1328 C CA . ALA A 1 180 ? 14.808 -11.372 -5.167 1.00 96.31 180 ALA A CA 1
ATOM 1329 C C . ALA A 1 180 ? 14.805 -12.619 -4.269 1.00 96.31 180 ALA A C 1
ATOM 1331 O O . ALA A 1 180 ? 14.329 -12.557 -3.140 1.00 96.31 180 ALA A O 1
ATOM 1332 N N . GLU A 1 181 ? 15.348 -13.741 -4.752 1.00 95.56 181 GLU A N 1
ATOM 1333 C CA . GLU A 1 181 ? 15.522 -14.963 -3.958 1.00 95.56 181 GLU A CA 1
ATOM 1334 C C . GLU A 1 181 ? 16.584 -14.799 -2.859 1.00 95.56 181 GLU A C 1
ATOM 1336 O O . GLU A 1 181 ? 16.424 -15.339 -1.765 1.00 95.56 181 GLU A O 1
ATOM 1341 N N . ALA A 1 182 ? 17.653 -14.046 -3.134 1.00 94.31 182 ALA A N 1
ATOM 1342 C CA . ALA A 1 182 ? 18.743 -13.818 -2.188 1.00 94.31 182 ALA A CA 1
ATOM 1343 C C . ALA A 1 182 ? 18.433 -12.761 -1.108 1.00 94.31 182 ALA A C 1
ATOM 1345 O O . ALA A 1 182 ? 19.084 -12.766 -0.061 1.00 94.31 182 ALA A O 1
ATOM 1346 N N . SER A 1 183 ? 17.495 -11.844 -1.373 1.00 82.31 183 SER A N 1
ATOM 1347 C CA . SER A 1 183 ? 17.144 -10.707 -0.500 1.00 82.31 183 SER A CA 1
ATOM 1348 C C . SER A 1 183 ? 16.191 -11.041 0.649 1.00 82.31 183 SER A C 1
ATOM 1350 O O . SER A 1 183 ? 15.252 -11.838 0.444 1.00 82.31 183 SER A O 1
#